Protein AF-A0A9P6V2A7-F1 (afdb_monomer)

Mean predicted aligned error: 20.64 Å

Radius of gyration: 35.62 Å; Cα contacts (8 Å, |Δi|>4): 191; chains: 1; bounding box: 105×93×79 Å

pLDDT: mean 71.66, std 21.73, range [35.75, 98.38]

Foldseek 3Di:
DPPPPCDFDKFWEFEDEPVRDGPPDDPVRIDIDTWDQDPQVRATKDFPVSVCVVPPDFFDFKAQVPGTFDWDADPVRDHDPRTITGGDPPGYIYGYGYDCVVPPPPPCVVVVVPDPDDDDDDDDDDDDDDDDDDDDDDDPDPPDVDDDPPVVVVVVPPPPDDPVDDDDPDDDDDDDDDDDDDDDDDDDDDDDDDDDDDDDDDDPPPPDPDDPDDPPVVVVVLVVLVVCVVVVNPVSVVVVVVVVVVD

Sequence (247 aa):
MTIHDTTPSVQAVRRVYENGQPVTGSPSDIVHLTCHPDDSIGRDILLWDDILAAFKDDVIHVRSGIRVLPFVKGANFKNLDPLRIVAVPGLTLDVVVTDQLKGKDLSVETLQNALPITLHEGNSVANPNIPTSNITTANTVRRNPAGGLVEAATENYMHMEIPATAPKLRGPQSVPSQETLAAVERTEPQPVSSLAQTGAPQEYTATMVVSNNSTNKSSYLFNQMIVKARSGDKYAQASIAQMYNKG

Secondary structure (DSSP, 8-state):
------PPPEEEEEEEETT--B--S-GGGEEEEEPEEETTTTEEEEEHHHHHHHH-TTEEEEEETTEEPPBPB-TTSPBPSS-EEE--TTSEEEEEE--GGGGTTT-HHHHHTTSPPP-------------------------------THHHHGGGTT---------------------------------------PPP-------------HHHHHHHHHHHHHHHHTT-HHHHHHHHHHHHT-

Structure (mmCIF, N/CA/C/O backbone):
data_AF-A0A9P6V2A7-F1
#
_entry.id   AF-A0A9P6V2A7-F1
#
loop_
_atom_site.group_PDB
_atom_site.id
_atom_site.type_symbol
_atom_site.label_atom_id
_atom_site.label_alt_id
_atom_site.label_comp_id
_atom_site.label_asym_id
_atom_site.label_entity_id
_atom_site.label_seq_id
_atom_site.pdbx_PDB_ins_code
_atom_site.Cartn_x
_atom_site.Cartn_y
_atom_site.Cartn_z
_atom_site.occupancy
_atom_site.B_iso_or_equiv
_atom_site.auth_seq_id
_atom_site.auth_comp_id
_atom_site.auth_asym_id
_atom_site.auth_atom_id
_atom_site.pdbx_PDB_model_num
ATOM 1 N N . MET A 1 1 ? -1.823 -21.392 -33.066 1.00 42.25 1 MET A N 1
ATOM 2 C CA . MET A 1 1 ? -2.142 -20.197 -32.261 1.00 42.25 1 MET A CA 1
ATOM 3 C C . MET A 1 1 ? -2.713 -20.676 -30.943 1.00 42.25 1 MET A C 1
ATOM 5 O O . MET A 1 1 ? -3.858 -21.099 -30.904 1.00 42.25 1 MET A O 1
ATOM 9 N N . THR A 1 2 ? -1.896 -20.721 -29.898 1.00 52.81 2 THR A N 1
ATOM 10 C CA . THR A 1 2 ? -2.369 -20.938 -28.530 1.00 52.81 2 THR A CA 1
ATOM 11 C C . THR A 1 2 ? -2.877 -19.601 -28.015 1.00 52.81 2 THR A C 1
ATOM 13 O O . THR A 1 2 ? -2.107 -18.656 -27.864 1.00 52.81 2 THR A O 1
ATOM 16 N N . ILE A 1 3 ? -4.189 -19.497 -27.828 1.00 62.06 3 ILE A N 1
ATOM 17 C CA . ILE A 1 3 ? -4.803 -18.352 -27.161 1.00 62.06 3 ILE A CA 1
ATOM 18 C C . ILE A 1 3 ? -4.443 -18.529 -25.688 1.00 62.06 3 ILE A C 1
ATOM 20 O O . ILE A 1 3 ? -5.018 -19.374 -25.007 1.00 62.06 3 ILE A O 1
ATOM 24 N N . HIS A 1 4 ? -3.405 -17.832 -25.231 1.00 59.50 4 HIS A N 1
ATOM 25 C CA . HIS A 1 4 ? -3.130 -17.752 -23.807 1.00 59.50 4 HIS A CA 1
ATOM 26 C C . HIS A 1 4 ? -4.237 -16.900 -23.201 1.00 59.50 4 HIS A C 1
ATOM 28 O O . HIS A 1 4 ? -4.362 -15.718 -23.515 1.00 59.50 4 HIS A O 1
ATOM 34 N N . ASP A 1 5 ? -5.081 -17.548 -22.407 1.00 55.25 5 ASP A N 1
ATOM 35 C CA . ASP A 1 5 ? -6.091 -16.890 -21.597 1.00 55.25 5 ASP A CA 1
ATOM 36 C C . ASP A 1 5 ? -5.353 -16.129 -20.489 1.00 55.25 5 ASP A C 1
ATOM 38 O O . ASP A 1 5 ? -5.030 -16.662 -19.425 1.00 55.25 5 ASP A O 1
ATOM 42 N N . THR A 1 6 ? -4.916 -14.916 -20.822 1.00 75.38 6 THR A N 1
ATOM 43 C CA . THR A 1 6 ? -4.136 -14.062 -19.931 1.00 75.38 6 THR A CA 1
ATOM 44 C C . THR A 1 6 ? -5.106 -13.417 -18.959 1.00 75.38 6 THR A C 1
ATOM 46 O O . THR A 1 6 ? -5.567 -12.293 -19.162 1.00 75.38 6 THR A O 1
ATOM 49 N N . THR A 1 7 ? -5.452 -14.146 -17.900 1.00 79.00 7 THR A N 1
ATOM 50 C CA . THR A 1 7 ? -6.176 -13.562 -16.772 1.00 79.00 7 THR A CA 1
ATOM 51 C C . THR A 1 7 ? -5.380 -12.355 -16.274 1.00 79.00 7 THR A C 1
ATOM 53 O O . THR A 1 7 ? -4.178 -12.509 -16.024 1.00 79.00 7 THR A O 1
ATOM 56 N N . PRO A 1 8 ? -5.994 -11.166 -16.146 1.00 85.00 8 PRO A N 1
ATOM 57 C CA . PRO A 1 8 ? -5.279 -9.988 -15.682 1.00 85.00 8 PRO A CA 1
ATOM 58 C C . PRO A 1 8 ? -4.694 -10.265 -14.295 1.00 85.00 8 PRO A C 1
ATOM 60 O O . PRO A 1 8 ? -5.396 -10.744 -13.402 1.00 85.00 8 PRO A O 1
ATOM 63 N N . SER A 1 9 ? -3.398 -9.994 -14.128 1.00 94.00 9 SER A N 1
ATOM 64 C CA . SER A 1 9 ? -2.753 -10.056 -12.818 1.00 94.00 9 SER A CA 1
ATOM 65 C C . SER A 1 9 ? -3.369 -8.964 -11.947 1.00 94.00 9 SER A C 1
ATOM 67 O O . SER A 1 9 ? -3.414 -7.804 -12.355 1.00 94.00 9 SER A O 1
ATOM 69 N N . VAL A 1 10 ? -3.911 -9.335 -10.787 1.00 96.69 10 VAL A N 1
ATOM 70 C CA . VAL A 1 10 ? -4.596 -8.408 -9.877 1.00 96.69 10 VAL A CA 1
ATOM 71 C C . VAL A 1 10 ? -4.024 -8.494 -8.468 1.00 96.69 10 VAL A C 1
ATOM 73 O O . VAL A 1 10 ? -3.670 -9.569 -7.980 1.00 96.69 10 VAL A O 1
ATOM 76 N N . GLN A 1 11 ? -3.980 -7.351 -7.790 1.00 97.56 11 GLN A N 1
ATOM 77 C CA . GLN A 1 11 ? -3.513 -7.196 -6.420 1.00 97.56 11 GLN A CA 1
ATOM 78 C C . GLN A 1 11 ? -4.666 -6.746 -5.528 1.00 97.56 11 GLN A C 1
ATOM 80 O O . GLN A 1 11 ? -5.247 -5.679 -5.726 1.00 97.56 11 GLN A O 1
ATOM 85 N N . ALA A 1 12 ? -4.968 -7.538 -4.500 1.00 96.81 12 ALA A N 1
ATOM 86 C CA . ALA A 1 12 ? -5.913 -7.137 -3.469 1.00 96.81 12 ALA A CA 1
ATOM 87 C C . ALA A 1 12 ? -5.293 -6.050 -2.579 1.00 96.81 12 ALA A C 1
ATOM 89 O O . ALA A 1 12 ? -4.162 -6.193 -2.095 1.00 96.81 12 ALA A O 1
ATOM 90 N N . VAL A 1 13 ? -6.046 -4.988 -2.326 1.00 96.38 13 VAL A N 1
ATOM 91 C CA . VAL A 1 13 ? -5.663 -3.856 -1.480 1.00 96.38 13 VAL A CA 1
ATOM 92 C C . VAL A 1 13 ? -6.842 -3.456 -0.597 1.00 96.38 13 VAL A C 1
ATOM 94 O O . VAL A 1 13 ? -7.994 -3.581 -1.002 1.00 96.38 13 VAL A O 1
ATOM 97 N N . ARG A 1 14 ? -6.582 -2.985 0.620 1.00 94.88 14 ARG A N 1
ATOM 98 C CA . ARG A 1 14 ? -7.625 -2.509 1.540 1.00 94.88 14 ARG A CA 1
ATOM 99 C C . ARG A 1 14 ? -7.212 -1.221 2.222 1.00 94.88 14 ARG A C 1
ATOM 101 O O . ARG A 1 14 ? -6.028 -0.995 2.464 1.00 94.88 14 ARG A O 1
ATOM 108 N N . ARG A 1 15 ? -8.195 -0.413 2.600 1.00 93.25 15 ARG A N 1
ATOM 109 C CA . ARG A 1 15 ? -7.961 0.816 3.361 1.00 93.25 15 ARG A CA 1
ATOM 110 C C . ARG A 1 15 ? -7.628 0.507 4.820 1.00 93.25 15 ARG A C 1
ATOM 112 O O . ARG A 1 15 ? -8.286 -0.320 5.450 1.00 93.25 15 ARG A O 1
ATOM 119 N N . VAL A 1 16 ? -6.658 1.223 5.380 1.00 92.94 16 VAL A N 1
ATOM 120 C CA . VAL A 1 16 ? -6.356 1.237 6.818 1.00 92.94 16 VAL A CA 1
ATOM 121 C C . VAL A 1 16 ? -6.120 2.676 7.265 1.00 92.94 16 VAL A C 1
ATOM 123 O O . VAL A 1 16 ? -5.532 3.462 6.531 1.00 92.94 16 VAL A O 1
ATOM 126 N N . TYR A 1 17 ? -6.574 3.043 8.459 1.00 92.25 17 TYR A N 1
ATOM 127 C CA . TYR A 1 17 ? -6.310 4.372 9.009 1.00 92.25 17 TYR A CA 1
ATOM 128 C C . TYR A 1 17 ? -4.961 4.418 9.733 1.00 92.25 17 TYR A C 1
ATOM 130 O O . TYR A 1 17 ? -4.451 3.403 10.214 1.00 92.25 17 TYR A O 1
ATOM 138 N N . GLU A 1 18 ? -4.378 5.612 9.838 1.00 91.00 18 GLU A N 1
ATOM 139 C CA . GLU A 1 18 ? -3.088 5.839 10.510 1.00 91.00 18 GLU A CA 1
ATOM 140 C C . GLU A 1 18 ? -3.052 5.302 11.955 1.00 91.00 18 GLU A C 1
ATOM 142 O O . GLU A 1 18 ? -2.033 4.779 12.403 1.00 91.00 18 GLU A O 1
ATOM 147 N N . ASN A 1 19 ? -4.188 5.333 12.660 1.00 86.94 19 ASN A N 1
ATOM 148 C CA . ASN A 1 19 ? -4.344 4.786 14.014 1.00 86.94 19 ASN A CA 1
ATOM 149 C C . ASN A 1 19 ? -4.183 3.250 14.097 1.00 86.94 19 ASN A C 1
ATOM 151 O O . ASN A 1 19 ? -4.278 2.675 15.181 1.00 86.94 19 ASN A O 1
ATOM 155 N N . GLY A 1 20 ? -3.963 2.575 12.965 1.00 78.25 20 GLY A N 1
ATOM 156 C CA . GLY A 1 20 ? -3.781 1.131 12.879 1.00 78.25 20 GLY A CA 1
ATOM 157 C C . GLY A 1 20 ? -5.065 0.333 13.090 1.00 78.25 20 GLY A C 1
ATOM 158 O O . GLY A 1 20 ? -5.005 -0.896 13.068 1.00 78.25 20 GLY A O 1
ATOM 159 N N . GLN A 1 21 ? -6.211 0.996 13.270 1.00 76.69 21 GLN A N 1
ATOM 160 C CA . GLN A 1 21 ? -7.499 0.326 13.329 1.00 76.69 21 GLN A CA 1
ATOM 161 C C . GLN A 1 21 ? -7.867 -0.125 11.910 1.00 76.69 21 GLN A C 1
ATOM 163 O O . GLN A 1 21 ? -7.969 0.713 11.004 1.00 76.69 21 GLN A O 1
ATOM 168 N N . PRO A 1 22 ? -8.058 -1.436 11.679 1.00 70.88 22 PRO A N 1
ATOM 169 C CA . PRO A 1 22 ? -8.701 -1.874 10.455 1.00 70.88 22 PRO A CA 1
ATOM 170 C C . PRO A 1 22 ? -10.109 -1.277 10.421 1.00 70.88 22 PRO A C 1
ATOM 172 O O . PRO A 1 22 ? -10.786 -1.211 11.453 1.00 70.88 22 PRO A O 1
ATOM 175 N N . VAL A 1 23 ? -10.548 -0.846 9.238 1.00 75.38 23 VAL A N 1
ATOM 176 C CA . VAL A 1 23 ? -11.941 -0.441 9.032 1.00 75.38 23 VAL A CA 1
ATOM 177 C C . VAL A 1 23 ? -12.791 -1.658 9.382 1.00 75.38 23 VAL A C 1
ATOM 179 O O . VAL A 1 23 ? -12.731 -2.686 8.716 1.00 75.38 23 VAL A O 1
ATOM 182 N N . THR A 1 24 ? -13.506 -1.604 10.502 1.00 62.56 24 THR A N 1
ATOM 183 C CA . THR A 1 24 ? -14.167 -2.772 11.109 1.00 62.56 24 THR A CA 1
ATOM 184 C C . THR A 1 24 ? -15.470 -3.143 10.384 1.00 62.56 24 THR A C 1
ATOM 186 O O . THR A 1 24 ? -16.339 -3.794 10.953 1.00 62.56 24 THR A O 1
ATOM 189 N N . GLY A 1 25 ? -15.631 -2.699 9.135 1.00 55.41 25 GLY A N 1
ATOM 190 C CA . GLY A 1 25 ? -16.935 -2.502 8.514 1.00 55.41 25 GLY A CA 1
ATOM 191 C C . GLY A 1 25 ? -17.378 -3.597 7.558 1.00 55.41 25 GLY A C 1
ATOM 192 O O . GLY A 1 25 ? -18.499 -4.080 7.694 1.00 55.41 25 GLY A O 1
ATOM 193 N N . SER A 1 26 ? -16.566 -3.996 6.575 1.00 61.41 26 SER A N 1
ATOM 194 C CA . SER A 1 26 ? -17.063 -4.947 5.575 1.00 61.41 26 SER A CA 1
ATOM 195 C C . SER A 1 26 ? -15.964 -5.618 4.743 1.00 61.41 26 SER A C 1
ATOM 197 O O . SER A 1 26 ? -14.965 -4.987 4.412 1.00 61.41 26 SER A O 1
ATOM 199 N N . PRO A 1 27 ? -16.151 -6.880 4.309 1.00 66.69 27 PRO A N 1
ATOM 200 C CA . PRO A 1 27 ? -15.302 -7.489 3.278 1.00 66.69 27 PRO A CA 1
ATOM 201 C C . PRO A 1 27 ? -15.328 -6.716 1.944 1.00 66.69 27 PRO A C 1
ATOM 203 O O . PRO A 1 27 ? -14.461 -6.933 1.102 1.00 66.69 27 PRO A O 1
ATOM 206 N N . SER A 1 28 ? -16.277 -5.789 1.770 1.00 67.69 28 SER A N 1
ATOM 207 C CA . SER A 1 28 ? -16.359 -4.861 0.639 1.00 67.69 28 SER A CA 1
ATOM 208 C C . SER A 1 28 ? -15.255 -3.793 0.627 1.00 67.69 28 SER A C 1
ATOM 210 O O . SER A 1 28 ? -15.130 -3.077 -0.361 1.00 67.69 28 SER A O 1
ATOM 212 N N . ASP A 1 29 ? -14.436 -3.698 1.680 1.00 86.56 29 ASP A N 1
ATOM 213 C CA . ASP A 1 29 ? -13.325 -2.738 1.766 1.00 86.56 29 ASP A CA 1
ATOM 214 C C . ASP A 1 29 ? -12.060 -3.204 1.011 1.00 86.56 29 ASP A C 1
ATOM 216 O O . ASP A 1 29 ? -11.053 -2.487 0.980 1.00 86.56 29 ASP A O 1
ATOM 220 N N . ILE A 1 30 ? -12.090 -4.406 0.416 1.00 93.44 30 ILE A N 1
ATOM 221 C CA . ILE A 1 30 ? -11.010 -4.935 -0.424 1.00 93.44 30 ILE A CA 1
ATOM 222 C C . ILE A 1 30 ? -11.279 -4.578 -1.889 1.00 93.44 30 ILE A C 1
ATOM 224 O O . ILE A 1 30 ? -12.216 -5.078 -2.510 1.00 93.44 30 ILE A O 1
ATOM 228 N N . VAL A 1 31 ? -10.397 -3.765 -2.458 1.00 95.06 31 VAL A N 1
ATOM 229 C CA . VAL A 1 31 ? -10.371 -3.411 -3.879 1.00 95.06 31 VAL A CA 1
ATOM 230 C C . VAL A 1 31 ? -9.317 -4.272 -4.577 1.00 95.06 31 VAL A C 1
ATOM 232 O O . VAL A 1 31 ? -8.283 -4.591 -3.994 1.00 95.06 31 VAL A O 1
ATOM 235 N N . HIS A 1 32 ? -9.570 -4.673 -5.821 1.00 96.50 32 HIS A N 1
ATOM 236 C CA . HIS A 1 32 ? -8.587 -5.373 -6.650 1.00 96.50 32 HIS A CA 1
ATOM 237 C C . HIS A 1 32 ? -8.056 -4.400 -7.697 1.00 96.50 32 HIS A C 1
ATOM 239 O O . HIS A 1 32 ? -8.821 -3.924 -8.533 1.00 96.50 32 HIS A O 1
ATOM 245 N N . LEU A 1 33 ? -6.764 -4.088 -7.626 1.00 97.19 33 LEU A N 1
ATOM 246 C CA . LEU A 1 33 ? -6.086 -3.240 -8.603 1.00 97.19 33 LEU A CA 1
ATOM 247 C C . LEU A 1 33 ? -5.395 -4.105 -9.652 1.00 97.19 33 LEU A C 1
ATOM 249 O O . LEU A 1 33 ? -4.854 -5.162 -9.325 1.00 97.19 33 LEU A O 1
ATOM 253 N N . THR A 1 34 ? -5.406 -3.653 -10.901 1.00 97.19 34 THR A N 1
ATOM 254 C CA . THR A 1 34 ? -4.678 -4.307 -11.990 1.00 97.19 34 THR A CA 1
ATOM 255 C C . THR A 1 34 ? -3.178 -4.129 -11.786 1.00 97.19 34 THR A C 1
ATOM 257 O O . THR A 1 34 ? -2.702 -3.031 -11.509 1.00 97.19 34 THR A O 1
ATOM 260 N N . CYS A 1 35 ? -2.429 -5.216 -11.922 1.00 97.25 35 CYS A N 1
ATOM 261 C CA . CYS A 1 35 ? -0.977 -5.193 -11.939 1.00 97.25 35 CYS A CA 1
ATOM 262 C C . CYS A 1 35 ? -0.465 -5.018 -13.367 1.00 97.25 35 CYS A C 1
ATOM 264 O O . CYS A 1 35 ? -1.010 -5.589 -14.315 1.00 97.25 35 CYS A O 1
ATOM 266 N N . HIS A 1 36 ? 0.642 -4.297 -13.501 1.00 96.25 36 HIS A N 1
ATOM 267 C CA . HIS A 1 36 ? 1.335 -4.114 -14.769 1.00 96.25 36 HIS A CA 1
ATOM 268 C C . HIS A 1 36 ? 2.686 -4.831 -14.728 1.00 96.25 36 HIS A C 1
ATOM 270 O O . HIS A 1 36 ? 3.403 -4.682 -13.737 1.00 96.25 36 HIS A O 1
ATOM 276 N N . PRO A 1 37 ? 3.068 -5.593 -15.764 1.00 96.38 37 PRO A N 1
ATOM 277 C CA . PRO A 1 37 ? 4.417 -6.132 -15.848 1.00 96.38 37 PRO A CA 1
ATOM 278 C C . PRO A 1 37 ? 5.416 -4.984 -16.060 1.00 96.38 37 PRO A C 1
ATOM 280 O O . PRO A 1 37 ? 5.235 -4.157 -16.953 1.00 96.38 37 PRO A O 1
ATOM 283 N N . ASP A 1 38 ? 6.466 -4.916 -15.238 1.00 95.62 38 ASP A N 1
ATOM 284 C CA . ASP A 1 38 ? 7.567 -3.961 -15.402 1.00 95.62 38 ASP A CA 1
ATOM 285 C C . ASP A 1 38 ? 8.826 -4.680 -15.897 1.00 95.62 38 ASP A C 1
ATOM 287 O O . ASP A 1 38 ? 9.491 -5.396 -15.138 1.00 95.62 38 ASP A O 1
ATOM 291 N N . ASP A 1 39 ? 9.180 -4.450 -17.163 1.00 93.62 39 ASP A N 1
ATOM 292 C CA . ASP A 1 39 ? 10.345 -5.060 -17.817 1.00 93.62 39 ASP A CA 1
ATOM 293 C C . ASP A 1 39 ? 11.675 -4.703 -17.136 1.00 93.62 39 ASP A C 1
ATOM 295 O O . ASP A 1 39 ? 12.630 -5.479 -17.186 1.00 93.62 39 ASP A O 1
ATOM 299 N N . SER A 1 40 ? 11.758 -3.546 -16.470 1.00 92.00 40 SER A N 1
ATOM 300 C CA . SER A 1 40 ? 12.996 -3.102 -15.819 1.00 92.00 40 SER A CA 1
ATOM 301 C C . SER A 1 40 ? 13.300 -3.865 -14.528 1.00 92.00 40 SER A C 1
ATOM 303 O O . SER A 1 40 ? 14.462 -4.000 -14.145 1.00 92.00 40 SER A O 1
ATOM 305 N N . ILE A 1 41 ? 12.263 -4.386 -13.867 1.00 92.00 41 ILE A N 1
ATOM 306 C CA . ILE A 1 41 ? 12.356 -5.113 -12.591 1.00 92.00 41 ILE A CA 1
ATOM 307 C C . ILE A 1 41 ? 12.112 -6.615 -12.799 1.00 92.00 41 ILE A C 1
ATOM 309 O O . ILE A 1 41 ? 12.497 -7.429 -11.956 1.00 92.00 41 ILE A O 1
ATOM 313 N N . GLY A 1 42 ? 11.446 -6.989 -13.895 1.00 94.81 42 GLY A N 1
ATOM 314 C CA . GLY A 1 42 ? 10.964 -8.346 -14.142 1.00 94.81 42 GLY A CA 1
ATOM 315 C C . GLY A 1 42 ? 9.885 -8.772 -13.144 1.00 94.81 42 GLY A C 1
ATOM 316 O O . GLY A 1 42 ? 9.837 -9.936 -12.747 1.00 94.81 42 GLY A O 1
ATOM 317 N N . ARG A 1 43 ? 9.078 -7.823 -12.655 1.00 96.56 43 ARG A N 1
ATOM 318 C CA . ARG A 1 43 ? 8.022 -8.063 -11.662 1.00 96.56 43 ARG A CA 1
ATOM 319 C C . ARG A 1 43 ? 6.775 -7.268 -11.999 1.00 96.56 43 ARG A C 1
ATOM 321 O O . ARG A 1 43 ? 6.855 -6.208 -12.611 1.00 96.56 43 ARG A O 1
ATOM 328 N N . ASP A 1 44 ? 5.654 -7.765 -11.502 1.00 97.50 44 ASP A N 1
ATOM 329 C CA . ASP A 1 44 ? 4.396 -7.038 -11.505 1.00 97.50 44 ASP A CA 1
ATOM 330 C C . ASP A 1 44 ? 4.453 -5.859 -10.525 1.00 97.50 44 ASP A C 1
ATOM 332 O O . ASP A 1 44 ? 4.959 -5.969 -9.399 1.00 97.50 44 ASP A O 1
ATOM 336 N N . ILE A 1 45 ? 3.921 -4.724 -10.959 1.00 97.94 45 ILE A N 1
ATOM 337 C CA . ILE A 1 45 ? 3.860 -3.479 -10.201 1.00 97.94 45 ILE A CA 1
ATOM 338 C C . ILE A 1 45 ? 2.432 -2.943 -10.129 1.00 97.94 45 ILE A C 1
ATOM 340 O O . ILE A 1 45 ? 1.589 -3.224 -10.979 1.00 97.94 45 ILE A O 1
ATOM 344 N N . LEU A 1 46 ? 2.203 -2.111 -9.124 1.00 98.06 46 LEU A N 1
ATOM 345 C CA . LEU A 1 46 ? 1.089 -1.185 -9.031 1.00 98.06 46 LEU A CA 1
ATOM 346 C C . LEU A 1 46 ? 1.583 0.229 -9.315 1.00 98.06 46 LEU A C 1
ATOM 348 O O . LEU A 1 46 ? 2.622 0.645 -8.787 1.00 98.06 46 LEU A O 1
ATOM 352 N N . LEU A 1 47 ? 0.819 0.973 -10.108 1.00 97.81 47 LEU A N 1
ATOM 353 C CA . LEU A 1 47 ? 1.043 2.400 -10.288 1.00 97.81 47 LEU A CA 1
ATOM 354 C C . LEU A 1 47 ? 0.462 3.155 -9.094 1.00 97.81 47 LEU A C 1
ATOM 356 O O . LEU A 1 47 ? -0.624 2.846 -8.603 1.00 97.81 47 LEU A O 1
ATOM 360 N N . TRP A 1 48 ? 1.206 4.144 -8.608 1.00 97.75 48 TRP A N 1
ATOM 361 C CA . TRP A 1 48 ? 0.752 4.974 -7.496 1.00 97.75 48 TRP A CA 1
ATOM 362 C C . TRP A 1 48 ? -0.526 5.743 -7.833 1.00 97.75 48 TRP A C 1
ATOM 364 O O . TRP A 1 48 ? -1.421 5.825 -6.999 1.00 97.75 48 TRP A O 1
ATOM 374 N N . ASP A 1 49 ? -0.643 6.233 -9.065 1.00 97.31 49 ASP A N 1
ATOM 375 C CA . ASP A 1 49 ? -1.815 6.987 -9.512 1.00 97.31 49 ASP A CA 1
ATOM 376 C C . ASP A 1 49 ? -3.093 6.135 -9.494 1.00 97.31 49 ASP A C 1
ATOM 378 O O . ASP A 1 49 ? -4.147 6.630 -9.105 1.00 97.31 49 ASP A O 1
ATOM 382 N N . ASP A 1 50 ? -3.003 4.835 -9.801 1.00 97.38 50 ASP A N 1
ATOM 383 C CA . ASP A 1 50 ? -4.144 3.914 -9.699 1.00 97.38 50 ASP A CA 1
ATOM 384 C C . ASP A 1 50 ? -4.575 3.707 -8.239 1.00 97.38 50 ASP A C 1
ATOM 386 O O . ASP A 1 50 ? -5.766 3.598 -7.932 1.00 97.38 50 ASP A O 1
ATOM 390 N N . ILE A 1 51 ? -3.610 3.691 -7.312 1.00 97.06 51 ILE A N 1
ATOM 391 C CA . ILE A 1 51 ? -3.884 3.628 -5.872 1.00 97.06 51 ILE A CA 1
ATOM 392 C C . ILE A 1 51 ? -4.575 4.919 -5.416 1.00 97.06 51 ILE A C 1
ATOM 394 O O . ILE A 1 51 ? -5.577 4.852 -4.701 1.00 97.06 51 ILE A O 1
ATOM 398 N N . LEU A 1 52 ? -4.085 6.086 -5.842 1.00 96.12 52 LEU A N 1
ATOM 399 C CA . LEU A 1 52 ? -4.716 7.373 -5.536 1.00 96.12 52 LEU A CA 1
ATOM 400 C C . LEU A 1 52 ? -6.132 7.460 -6.116 1.00 96.12 52 LEU A C 1
ATOM 402 O O . LEU A 1 52 ? -7.058 7.859 -5.412 1.00 96.12 52 LEU A O 1
ATOM 406 N N . ALA A 1 53 ? -6.340 7.007 -7.352 1.00 95.75 53 ALA A N 1
ATOM 407 C CA . ALA A 1 53 ? -7.658 6.976 -7.978 1.00 95.75 53 ALA A CA 1
ATOM 408 C C . ALA A 1 53 ? -8.650 6.087 -7.204 1.00 95.75 53 ALA A C 1
ATOM 410 O O . ALA A 1 53 ? -9.823 6.440 -7.065 1.00 95.75 53 ALA A O 1
ATOM 411 N N . ALA A 1 54 ? -8.185 4.959 -6.657 1.00 95.12 54 ALA A N 1
ATOM 412 C CA . ALA A 1 54 ? -9.022 4.036 -5.893 1.00 95.12 54 ALA A CA 1
ATOM 413 C C . ALA A 1 54 ? -9.346 4.524 -4.467 1.00 95.12 54 ALA A C 1
ATOM 415 O O . ALA A 1 54 ? -10.451 4.284 -3.975 1.00 95.12 54 ALA A O 1
ATOM 416 N N . PHE A 1 55 ? -8.408 5.201 -3.793 1.00 92.06 55 PHE A N 1
ATOM 417 C CA . PHE A 1 55 ? -8.526 5.561 -2.369 1.00 92.06 55 PHE A CA 1
ATOM 418 C C . PHE A 1 55 ? -8.667 7.067 -2.090 1.00 92.06 55 PHE A C 1
ATOM 420 O O . PHE A 1 55 ? -8.850 7.436 -0.927 1.00 92.06 55 PHE A O 1
ATOM 427 N N . LYS A 1 56 ? -8.694 7.905 -3.138 1.00 88.06 56 LYS A N 1
ATOM 428 C CA . LYS A 1 56 ? -8.679 9.382 -3.102 1.00 88.06 56 LYS A CA 1
ATOM 429 C C . LYS A 1 56 ? -7.363 9.950 -2.545 1.00 88.06 56 LYS A C 1
ATOM 431 O O . LYS A 1 56 ? -6.512 9.210 -2.065 1.00 88.06 56 LYS A O 1
ATOM 436 N N . ASP A 1 57 ? -7.205 11.272 -2.586 1.00 76.94 57 ASP A N 1
ATOM 437 C CA . ASP A 1 57 ? -5.931 11.989 -2.369 1.00 76.94 57 ASP A CA 1
ATOM 438 C C . ASP A 1 57 ? -5.369 11.982 -0.926 1.00 76.94 57 ASP A C 1
ATOM 440 O O . ASP A 1 57 ? -4.443 12.727 -0.615 1.00 76.94 57 ASP A O 1
ATOM 444 N N . ASP A 1 58 ? -5.874 11.128 -0.033 1.00 90.69 58 ASP A N 1
ATOM 445 C CA . ASP A 1 58 ? -5.460 11.074 1.379 1.00 90.69 58 ASP A CA 1
ATOM 446 C C . ASP A 1 58 ? -4.522 9.896 1.702 1.00 90.69 58 ASP A C 1
ATOM 448 O O . ASP A 1 58 ? -4.307 9.568 2.878 1.00 90.69 58 ASP A O 1
ATOM 452 N N . VAL A 1 59 ? -4.000 9.208 0.681 1.00 95.31 59 VAL A N 1
ATOM 453 C CA . VAL A 1 59 ? -3.103 8.058 0.858 1.00 95.31 59 VAL A CA 1
ATOM 454 C C . VAL A 1 59 ? -1.723 8.527 1.316 1.00 95.31 59 VAL A C 1
ATOM 456 O O . VAL A 1 59 ? -1.038 9.282 0.633 1.00 95.31 59 VAL A O 1
ATOM 459 N N . ILE A 1 60 ? -1.281 8.012 2.461 1.00 95.62 60 ILE A N 1
ATOM 460 C CA . ILE A 1 60 ? 0.032 8.311 3.04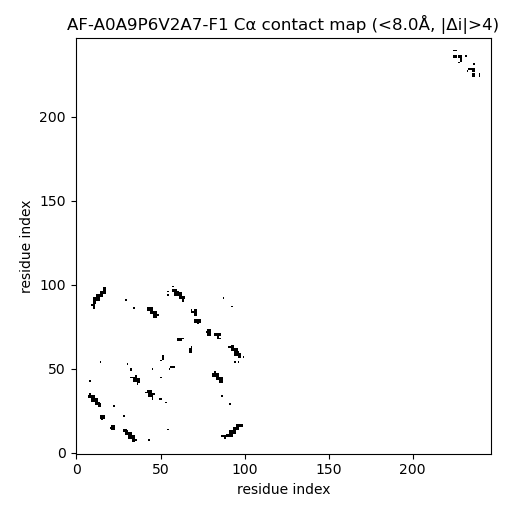0 1.00 95.62 60 ILE A CA 1
ATOM 461 C C . ILE A 1 60 ? 1.087 7.351 2.482 1.00 95.62 60 ILE A C 1
ATOM 463 O O . ILE A 1 60 ? 2.152 7.768 2.036 1.00 95.62 60 ILE A O 1
ATOM 467 N N . HIS A 1 61 ? 0.824 6.045 2.567 1.00 97.12 61 HIS A N 1
ATOM 468 C CA . HIS A 1 61 ? 1.742 4.994 2.124 1.00 97.12 61 HIS A CA 1
ATOM 469 C C . HIS A 1 61 ? 1.026 3.647 1.983 1.00 97.12 61 HIS A C 1
ATOM 471 O O . HIS A 1 61 ? -0.083 3.455 2.482 1.00 97.12 61 HIS A O 1
ATOM 477 N N . VAL A 1 62 ? 1.698 2.681 1.357 1.00 97.69 62 VAL A N 1
ATOM 478 C CA . VAL A 1 62 ? 1.245 1.286 1.281 1.00 97.69 62 VAL A CA 1
ATOM 479 C C . VAL A 1 62 ? 2.149 0.411 2.135 1.00 97.69 62 VAL A C 1
ATOM 481 O O . VAL A 1 62 ? 3.368 0.595 2.167 1.00 97.69 62 VAL A O 1
ATOM 484 N N . ARG A 1 63 ? 1.570 -0.560 2.839 1.00 97.12 63 ARG A N 1
ATOM 485 C CA . ARG A 1 63 ? 2.312 -1.516 3.665 1.00 97.12 63 ARG A CA 1
ATOM 486 C C . ARG A 1 63 ? 1.793 -2.942 3.502 1.00 97.12 63 ARG A C 1
ATOM 488 O O . ARG A 1 63 ? 0.644 -3.180 3.146 1.00 97.12 63 ARG A O 1
ATOM 495 N N . SER A 1 64 ? 2.653 -3.900 3.816 1.00 96.31 64 SER A N 1
ATOM 496 C CA . SER A 1 64 ? 2.324 -5.319 3.936 1.00 96.31 64 SER A CA 1
ATOM 497 C C . SER A 1 64 ? 2.538 -5.743 5.388 1.00 96.31 64 SER A C 1
ATOM 499 O O . SER A 1 64 ? 3.672 -5.968 5.828 1.00 96.31 64 SER A O 1
ATOM 501 N N . GLY A 1 65 ? 1.449 -5.820 6.155 1.00 92.81 65 GLY A N 1
ATOM 502 C CA . GLY A 1 65 ? 1.501 -6.054 7.597 1.00 92.81 65 GLY A CA 1
ATOM 503 C C . GLY A 1 65 ? 2.246 -4.925 8.313 1.00 92.81 65 GLY A C 1
ATOM 504 O O . GLY A 1 65 ? 1.793 -3.786 8.324 1.00 92.81 65 GLY A O 1
ATOM 505 N N . ILE A 1 66 ? 3.409 -5.234 8.893 1.00 92.62 66 ILE A N 1
ATOM 506 C CA . ILE A 1 66 ? 4.231 -4.262 9.637 1.00 92.62 66 ILE A CA 1
ATOM 507 C C . ILE A 1 66 ? 5.255 -3.509 8.771 1.00 92.62 66 ILE A C 1
ATOM 509 O O . ILE A 1 66 ? 5.982 -2.666 9.290 1.00 92.62 66 ILE A O 1
ATOM 513 N N . ARG A 1 67 ? 5.386 -3.839 7.478 1.00 96.69 67 ARG A N 1
ATOM 514 C CA . ARG A 1 67 ? 6.436 -3.286 6.603 1.00 96.69 67 ARG A CA 1
ATOM 515 C C . ARG A 1 67 ? 5.854 -2.327 5.577 1.00 96.69 67 ARG A C 1
ATOM 517 O O . ARG A 1 67 ? 5.046 -2.750 4.755 1.00 96.69 67 ARG A O 1
ATOM 524 N N . VAL A 1 68 ? 6.312 -1.078 5.581 1.00 97.69 68 VAL A N 1
ATOM 525 C CA . VAL A 1 68 ? 6.019 -0.111 4.512 1.00 97.69 68 VAL A CA 1
ATOM 526 C C . VAL A 1 68 ? 6.703 -0.567 3.225 1.00 97.69 68 VAL A C 1
ATOM 528 O O . VAL A 1 68 ? 7.883 -0.928 3.246 1.00 97.69 68 VAL A O 1
ATOM 531 N N . LEU A 1 69 ? 5.963 -0.582 2.118 1.00 97.88 69 LEU A N 1
ATOM 532 C CA . LEU A 1 69 ? 6.509 -0.911 0.809 1.00 97.88 69 LEU A CA 1
ATOM 533 C C . LEU A 1 69 ? 7.142 0.346 0.201 1.00 97.88 69 LEU A C 1
ATOM 535 O O . LEU A 1 69 ? 6.449 1.350 0.033 1.00 97.88 69 LEU A O 1
ATOM 539 N N . PRO A 1 70 ? 8.448 0.327 -0.112 1.00 97.88 70 PRO A N 1
ATOM 540 C CA . PRO A 1 70 ? 9.093 1.462 -0.749 1.00 97.88 70 PRO A CA 1
ATOM 541 C C . PRO A 1 70 ? 8.678 1.567 -2.218 1.00 97.88 70 PRO A C 1
ATOM 543 O O . PRO A 1 70 ? 8.384 0.562 -2.869 1.00 97.88 70 PRO A O 1
ATOM 546 N N . PHE A 1 71 ? 8.752 2.782 -2.759 1.00 98.38 71 PHE A N 1
ATOM 547 C CA . PHE A 1 71 ? 8.690 2.981 -4.202 1.00 98.38 71 PHE A CA 1
ATOM 548 C C . PHE A 1 71 ? 9.884 2.322 -4.890 1.00 98.38 71 PHE A C 1
ATOM 550 O O . PHE A 1 71 ? 11.004 2.311 -4.363 1.00 98.38 71 PHE A O 1
ATOM 557 N N . VAL A 1 72 ? 9.646 1.793 -6.088 1.00 97.56 72 VAL A N 1
ATOM 558 C CA . VAL A 1 72 ? 10.708 1.262 -6.939 1.00 97.56 72 VAL A CA 1
ATOM 559 C C . VAL A 1 72 ? 11.669 2.390 -7.304 1.00 97.56 72 VAL A C 1
ATOM 561 O O . VAL A 1 72 ? 11.260 3.489 -7.689 1.00 97.56 72 VAL A O 1
ATOM 564 N N . LYS A 1 73 ? 12.964 2.088 -7.212 1.00 97.88 73 LYS A N 1
ATOM 565 C CA . LYS A 1 73 ? 14.045 2.998 -7.578 1.00 97.88 73 LYS A CA 1
ATOM 566 C C . LYS A 1 73 ? 14.775 2.500 -8.817 1.00 97.88 73 LYS A C 1
ATOM 568 O O . LYS A 1 73 ? 14.997 1.301 -8.962 1.00 97.88 73 LYS A O 1
ATOM 573 N N . GLY A 1 74 ? 15.172 3.432 -9.677 1.00 96.38 74 GLY A N 1
ATOM 574 C CA . GLY A 1 74 ? 16.049 3.150 -10.810 1.00 96.38 74 GLY A CA 1
ATOM 575 C C . GLY A 1 74 ? 17.507 2.945 -10.386 1.00 96.38 74 GLY A C 1
ATOM 576 O O . GLY A 1 74 ? 17.862 3.062 -9.212 1.00 96.38 74 GLY A O 1
ATOM 577 N N . ALA A 1 75 ? 18.382 2.713 -11.367 1.00 96.12 75 ALA A N 1
ATOM 5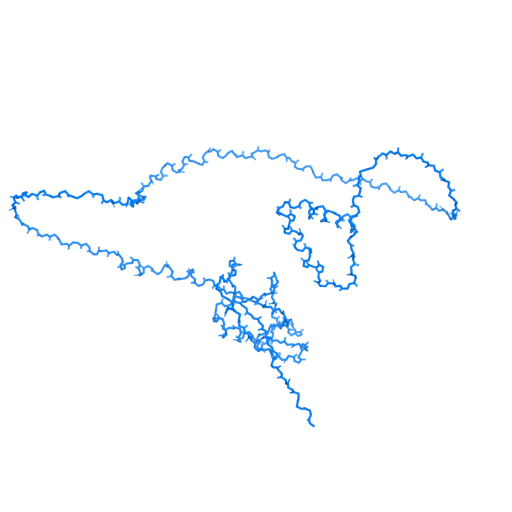78 C CA . ALA A 1 75 ? 19.822 2.511 -11.149 1.00 96.12 75 ALA A CA 1
ATOM 579 C C . ALA A 1 75 ? 20.526 3.698 -10.456 1.00 96.12 75 ALA A C 1
ATOM 581 O O . ALA A 1 75 ? 21.569 3.536 -9.833 1.00 96.12 75 ALA A O 1
ATOM 582 N N . ASN A 1 76 ? 19.943 4.895 -10.536 1.00 96.75 76 ASN A N 1
ATOM 583 C CA . ASN A 1 76 ? 20.423 6.110 -9.879 1.00 96.75 76 ASN A CA 1
ATOM 584 C C . ASN A 1 76 ? 19.861 6.305 -8.455 1.00 96.75 76 ASN A C 1
ATOM 586 O O . ASN A 1 76 ? 19.986 7.398 -7.904 1.00 96.75 76 ASN A O 1
ATOM 590 N N . PHE A 1 77 ? 19.201 5.292 -7.882 1.00 95.31 77 PHE A N 1
ATOM 591 C CA . PHE A 1 77 ? 18.531 5.335 -6.576 1.00 95.31 77 PHE A CA 1
ATOM 592 C C . PHE A 1 77 ? 17.437 6.408 -6.439 1.00 95.31 77 PHE A C 1
ATOM 594 O O . PHE A 1 77 ? 16.981 6.684 -5.324 1.00 95.31 77 PHE A O 1
ATOM 601 N N . LYS A 1 78 ? 16.979 6.993 -7.552 1.00 97.12 78 LYS A N 1
ATOM 602 C CA . LYS A 1 78 ? 15.810 7.876 -7.580 1.00 97.12 78 LYS A CA 1
ATOM 603 C C . LYS A 1 78 ? 14.554 7.047 -7.798 1.00 97.12 78 LYS A C 1
ATOM 605 O O . LYS A 1 78 ? 14.600 6.029 -8.490 1.00 97.12 78 LYS A O 1
ATOM 610 N N . ASN A 1 79 ? 13.450 7.488 -7.203 1.00 97.44 79 ASN A N 1
ATOM 611 C CA . ASN A 1 79 ? 12.149 6.887 -7.473 1.00 97.44 79 ASN A CA 1
ATOM 612 C C . ASN A 1 79 ? 11.854 7.002 -8.971 1.00 97.44 79 ASN A C 1
ATOM 614 O O . ASN A 1 79 ? 12.184 8.017 -9.590 1.00 97.44 79 ASN A O 1
ATOM 618 N N . LEU A 1 80 ? 11.287 5.943 -9.540 1.00 96.12 80 LEU A N 1
ATOM 619 C CA . LEU A 1 80 ? 10.855 5.962 -10.931 1.00 96.12 80 LEU A CA 1
ATOM 620 C C . LEU A 1 80 ? 9.653 6.896 -11.105 1.00 96.12 80 LEU A C 1
ATOM 622 O O . LEU A 1 80 ? 8.883 7.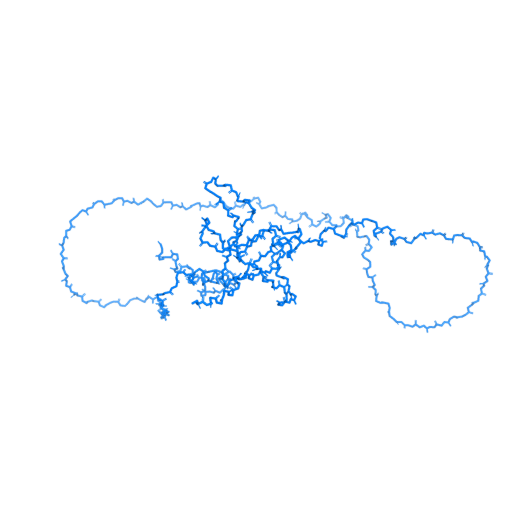096 -10.167 1.00 96.12 80 LEU A O 1
ATOM 626 N N . ASP A 1 81 ? 9.525 7.444 -12.310 1.00 96.12 81 ASP A N 1
ATOM 627 C CA . ASP A 1 81 ? 8.385 8.243 -12.753 1.00 96.12 81 ASP A CA 1
ATOM 628 C C . ASP A 1 81 ? 7.711 7.499 -13.930 1.00 96.12 81 ASP A C 1
ATOM 630 O O . ASP A 1 81 ? 8.414 7.143 -14.887 1.00 96.12 81 ASP A O 1
ATOM 634 N N . PRO A 1 82 ? 6.417 7.128 -13.855 1.00 96.75 82 PRO A N 1
ATOM 635 C CA . PRO A 1 82 ? 5.511 7.304 -12.711 1.00 96.75 82 PRO A CA 1
ATOM 636 C C . PRO A 1 82 ? 5.958 6.493 -11.488 1.00 96.75 82 PRO A C 1
ATOM 638 O O . PRO A 1 82 ? 6.727 5.539 -11.632 1.00 96.75 82 PRO A O 1
ATOM 641 N N . LEU A 1 83 ? 5.466 6.857 -10.296 1.00 97.94 83 LEU A N 1
ATOM 642 C CA . LEU A 1 83 ? 5.743 6.141 -9.045 1.00 97.94 83 LEU A CA 1
ATOM 643 C C . LEU A 1 83 ? 5.152 4.724 -9.083 1.00 97.94 83 LEU A C 1
ATOM 645 O O . LEU A 1 83 ? 3.992 4.521 -9.443 1.00 97.94 83 LEU A O 1
ATOM 649 N N . ARG A 1 84 ? 5.956 3.735 -8.675 1.00 97.75 84 ARG A N 1
ATOM 650 C CA . ARG A 1 84 ? 5.627 2.301 -8.773 1.00 97.75 84 ARG A CA 1
ATOM 651 C C . ARG A 1 84 ? 5.838 1.620 -7.436 1.00 97.75 84 ARG A C 1
ATOM 653 O O . ARG A 1 84 ? 6.828 1.896 -6.753 1.00 97.75 84 ARG A O 1
ATOM 660 N N . ILE A 1 85 ? 4.960 0.690 -7.096 1.00 98.06 85 ILE A N 1
ATOM 661 C CA . ILE A 1 85 ? 5.085 -0.192 -5.933 1.00 98.06 85 ILE A CA 1
ATOM 662 C C . ILE A 1 85 ? 5.081 -1.631 -6.435 1.00 98.06 85 ILE A C 1
ATOM 664 O O . ILE A 1 85 ? 4.289 -1.985 -7.297 1.00 98.06 85 ILE A O 1
ATOM 668 N N . VAL A 1 86 ? 5.967 -2.474 -5.911 1.00 98.19 86 VAL A N 1
ATOM 669 C CA . VAL A 1 86 ? 6.021 -3.889 -6.308 1.00 98.19 86 VAL A CA 1
ATOM 670 C C . VAL A 1 86 ? 4.764 -4.610 -5.818 1.00 98.19 86 VAL A C 1
ATOM 672 O O . VAL A 1 86 ? 4.445 -4.547 -4.628 1.00 98.19 86 VAL A O 1
ATOM 675 N N . ALA A 1 87 ? 4.071 -5.306 -6.721 1.00 97.88 87 ALA A N 1
ATOM 676 C CA . ALA A 1 87 ? 2.933 -6.142 -6.365 1.00 97.88 87 ALA A CA 1
ATOM 677 C C . ALA A 1 87 ? 3.394 -7.357 -5.545 1.00 97.88 87 ALA A C 1
ATOM 679 O O . ALA A 1 87 ? 4.508 -7.867 -5.700 1.00 97.88 87 ALA A O 1
ATOM 680 N N . VAL A 1 88 ? 2.529 -7.836 -4.655 1.00 97.38 88 VAL A N 1
ATOM 681 C CA . VAL A 1 88 ? 2.791 -8.993 -3.797 1.00 97.38 88 VAL A CA 1
ATOM 682 C C . VAL A 1 88 ? 1.640 -9.995 -3.945 1.00 97.38 88 VAL A C 1
ATOM 684 O O . VAL A 1 88 ? 0.697 -9.984 -3.144 1.00 97.38 88 VAL A O 1
ATOM 687 N N . PRO A 1 89 ? 1.710 -10.874 -4.966 1.00 94.38 89 PRO A N 1
ATOM 688 C CA . PRO A 1 89 ? 0.643 -11.815 -5.277 1.00 94.38 89 PRO A CA 1
ATOM 689 C C . PRO A 1 89 ? 0.238 -12.667 -4.071 1.00 94.38 89 PRO A C 1
ATOM 691 O O . PRO A 1 89 ? 1.081 -13.144 -3.308 1.00 94.38 89 PRO A O 1
ATOM 694 N N . GLY A 1 90 ? -1.069 -12.869 -3.907 1.00 94.31 90 GLY A N 1
ATOM 695 C CA . GLY A 1 90 ? -1.637 -13.686 -2.830 1.00 94.31 90 GLY A CA 1
ATOM 696 C C . GLY A 1 90 ? -1.693 -13.014 -1.453 1.00 94.31 90 GLY A C 1
ATOM 697 O O . GLY A 1 90 ? -2.208 -13.624 -0.517 1.00 94.31 90 GLY A O 1
ATOM 698 N N . LEU A 1 91 ? -1.208 -11.776 -1.309 1.00 95.88 91 LEU A N 1
ATOM 699 C CA . LEU A 1 91 ? -1.391 -10.967 -0.100 1.00 95.88 91 LEU A CA 1
ATOM 700 C C . LEU A 1 91 ? -2.374 -9.823 -0.348 1.00 95.88 91 LEU A C 1
ATOM 702 O O . LEU A 1 91 ? -2.540 -9.381 -1.475 1.00 95.88 91 LEU A O 1
ATOM 706 N N . THR A 1 92 ? -3.004 -9.318 0.712 1.00 96.12 92 THR A N 1
ATOM 707 C CA . THR A 1 92 ? -3.748 -8.052 0.674 1.00 96.12 92 THR A CA 1
ATOM 708 C C . THR A 1 92 ? -2.854 -6.946 1.215 1.00 96.12 92 THR A C 1
ATOM 710 O O . THR A 1 92 ? -2.370 -7.058 2.345 1.00 96.12 92 THR A O 1
ATOM 713 N N . LEU A 1 93 ? -2.631 -5.890 0.433 1.00 97.19 93 LEU A N 1
ATOM 714 C CA . LEU A 1 93 ? -1.852 -4.737 0.886 1.00 97.19 93 LEU A CA 1
ATOM 715 C C . LEU A 1 93 ? -2.736 -3.763 1.667 1.00 97.19 93 LEU A C 1
ATOM 717 O O . LEU A 1 93 ? -3.900 -3.555 1.330 1.00 97.19 93 LEU A O 1
ATOM 721 N N . ASP A 1 94 ? -2.165 -3.148 2.693 1.00 96.12 94 ASP A N 1
ATOM 722 C CA . ASP A 1 94 ? -2.807 -2.091 3.466 1.00 96.12 94 ASP A CA 1
ATOM 723 C C . ASP A 1 94 ? -2.433 -0.737 2.858 1.00 96.12 94 ASP A C 1
ATOM 725 O O . ASP A 1 94 ? -1.267 -0.334 2.883 1.00 96.12 94 ASP A O 1
ATOM 729 N N . VAL A 1 95 ? -3.424 -0.023 2.340 1.00 96.38 95 VAL A N 1
ATOM 730 C CA . VAL A 1 95 ? -3.309 1.364 1.891 1.00 96.38 95 VAL A CA 1
ATOM 731 C C . VAL A 1 95 ? -3.640 2.252 3.081 1.00 96.38 95 VAL A C 1
ATOM 733 O O . VAL A 1 95 ? -4.789 2.307 3.526 1.00 96.38 95 VAL A O 1
ATOM 736 N N . VAL A 1 96 ? -2.621 2.901 3.640 1.00 95.31 96 VAL A N 1
ATOM 737 C CA . VAL A 1 96 ? -2.775 3.742 4.826 1.00 95.31 96 VAL A CA 1
ATOM 738 C C . VAL A 1 96 ? -3.256 5.120 4.404 1.00 95.31 96 VAL A C 1
ATOM 740 O O . VAL A 1 96 ? -2.583 5.808 3.639 1.00 95.31 96 VAL A O 1
ATOM 743 N N . VAL A 1 97 ? -4.415 5.516 4.918 1.00 93.81 97 VAL A N 1
ATOM 744 C CA . VAL A 1 97 ? -5.101 6.763 4.581 1.00 93.81 97 VAL A CA 1
ATOM 745 C C . VAL A 1 97 ? -5.213 7.638 5.826 1.00 93.81 97 VAL A C 1
ATOM 747 O O . VAL A 1 97 ? -5.460 7.138 6.930 1.00 93.81 97 VAL A O 1
ATOM 750 N N . THR A 1 98 ? -5.041 8.946 5.648 1.00 92.25 98 THR A N 1
ATOM 751 C CA . THR A 1 98 ? -5.223 9.928 6.723 1.00 92.25 98 THR A CA 1
ATOM 752 C C . THR A 1 98 ? -6.678 9.929 7.187 1.00 92.25 98 THR A C 1
ATOM 754 O O . THR A 1 98 ? -7.610 9.874 6.379 1.00 92.25 98 THR A O 1
ATOM 757 N N . ASP A 1 99 ? -6.894 9.969 8.501 1.00 85.88 99 ASP A N 1
ATOM 758 C CA . ASP A 1 99 ? -8.240 10.074 9.055 1.00 85.88 99 ASP A CA 1
ATOM 759 C C . ASP A 1 99 ? -8.777 11.502 8.862 1.00 85.88 99 ASP A C 1
ATOM 761 O O . ASP A 1 99 ? -8.494 12.414 9.643 1.00 85.88 99 ASP A O 1
ATOM 765 N N . GLN A 1 100 ? -9.540 11.693 7.784 1.00 72.12 100 GLN A N 1
ATOM 766 C CA . GLN A 1 100 ? -10.195 12.955 7.419 1.00 72.12 100 GLN A CA 1
ATOM 767 C C . GLN A 1 100 ? -11.132 13.491 8.519 1.00 72.12 100 GLN A C 1
ATOM 769 O O . GLN A 1 100 ? -11.476 14.676 8.504 1.00 72.12 100 GLN A O 1
ATOM 774 N N . LEU A 1 101 ? -11.535 12.670 9.502 1.00 64.94 101 LEU A N 1
ATOM 775 C CA . LEU A 1 101 ? -12.411 13.120 10.589 1.00 64.94 101 LEU A CA 1
ATOM 776 C C . LEU A 1 101 ? -11.775 14.222 11.450 1.00 64.94 101 LEU A C 1
ATOM 778 O O . LEU A 1 101 ? -12.488 15.040 12.021 1.00 64.94 101 LEU A O 1
ATOM 782 N N . LYS A 1 102 ? -10.441 14.322 11.489 1.00 57.72 102 LYS A N 1
ATOM 783 C CA . LYS A 1 102 ? -9.754 15.368 12.266 1.00 57.72 102 LYS A CA 1
ATOM 784 C C . LYS A 1 102 ? -9.861 16.776 11.667 1.00 57.72 102 LYS A C 1
ATOM 786 O O . LYS A 1 102 ? -9.490 17.731 12.341 1.00 57.72 102 LYS A O 1
ATOM 791 N N . GLY A 1 103 ? -10.353 16.924 10.434 1.00 55.03 103 GLY A N 1
ATOM 792 C CA . GLY A 1 103 ? -10.393 18.214 9.733 1.00 55.03 103 GLY A CA 1
ATOM 793 C C . GLY A 1 103 ? -11.758 18.902 9.668 1.00 55.03 103 GLY A C 1
ATOM 794 O O . GLY A 1 103 ? -11.809 20.079 9.320 1.00 55.03 103 GLY A O 1
ATOM 795 N N . LYS A 1 104 ? -12.865 18.206 9.970 1.00 55.84 104 LYS A N 1
ATOM 796 C CA . LYS A 1 104 ? -14.223 18.734 9.720 1.00 55.84 104 LYS A CA 1
ATOM 797 C C . 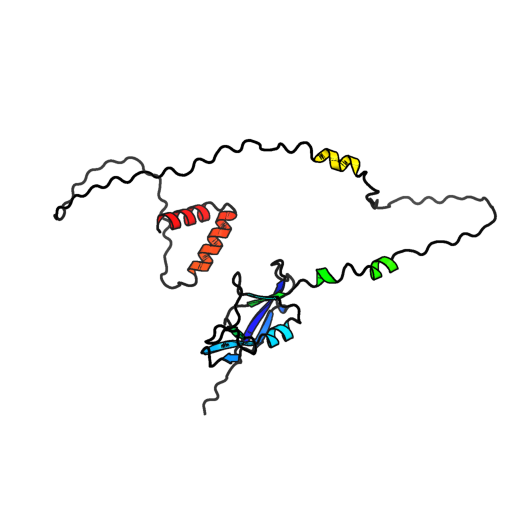LYS A 1 104 ? -14.999 19.207 10.952 1.00 55.84 104 LYS A C 1
ATOM 799 O O . LYS A 1 104 ? -15.976 19.925 10.777 1.00 55.84 104 LYS A O 1
ATOM 804 N N . ASP A 1 105 ? -14.526 18.914 12.162 1.00 51.25 105 ASP A N 1
ATOM 805 C CA . ASP A 1 105 ? -15.274 19.189 13.401 1.00 51.25 105 ASP A CA 1
ATOM 806 C C . ASP A 1 105 ? -14.864 20.460 14.167 1.00 51.25 105 ASP A C 1
ATOM 808 O O . ASP A 1 105 ? -15.247 20.630 15.321 1.00 51.25 105 ASP A O 1
ATOM 812 N N . LEU A 1 106 ? -14.146 21.405 13.549 1.00 53.06 106 LEU A N 1
ATOM 813 C CA . LEU A 1 106 ? -13.936 22.739 14.139 1.00 53.06 106 LEU A CA 1
ATOM 814 C C . LEU A 1 106 ? -14.023 23.877 13.107 1.00 53.06 106 LEU A C 1
ATOM 816 O O . LEU A 1 106 ? -13.324 24.882 13.225 1.00 53.06 106 LEU A O 1
ATOM 820 N N . SER A 1 107 ? -14.911 23.777 12.110 1.00 52.22 107 SER A N 1
ATOM 821 C CA . SER A 1 107 ? -15.411 25.019 11.509 1.00 52.22 107 SER A CA 1
ATOM 822 C C . SER A 1 107 ? -16.312 25.701 12.541 1.00 52.22 107 SER A C 1
ATOM 824 O O . SER A 1 107 ? -17.449 25.285 12.780 1.00 52.22 107 SER A O 1
ATOM 826 N N . VAL A 1 108 ? -15.777 26.747 13.174 1.00 58.06 108 VAL A N 1
ATOM 827 C CA . VAL A 1 108 ? -16.453 27.641 14.137 1.00 58.06 108 VAL A CA 1
ATOM 828 C C . VAL A 1 108 ? -17.813 28.131 13.612 1.00 58.06 108 VAL A C 1
ATOM 830 O O . VAL A 1 108 ? -18.721 28.427 14.387 1.00 58.06 108 VAL A O 1
ATOM 833 N N . GLU A 1 109 ? -17.991 28.126 12.293 1.00 57.59 109 GLU A N 1
ATOM 834 C CA . GLU A 1 109 ? -19.199 28.534 11.582 1.00 57.59 109 GLU A CA 1
ATOM 835 C C . GLU A 1 109 ? -20.421 27.647 11.892 1.00 57.59 109 GLU A C 1
ATOM 837 O O . GLU A 1 109 ? -21.548 28.136 11.928 1.00 57.59 109 GLU A O 1
ATOM 842 N N . THR A 1 110 ? -20.228 26.362 12.226 1.00 54.97 110 THR A N 1
ATOM 843 C CA . THR A 1 110 ? -21.357 25.491 12.631 1.00 54.97 110 THR A CA 1
ATOM 844 C C . THR A 1 110 ? -21.725 25.672 14.110 1.00 54.97 110 THR A C 1
ATOM 846 O O . THR A 1 110 ? -22.880 25.483 14.487 1.00 54.97 110 THR A O 1
ATOM 849 N N . LEU A 1 111 ? -20.780 26.113 14.952 1.00 55.91 111 LEU A N 1
ATOM 850 C CA . LEU A 1 111 ? -21.042 26.462 16.356 1.00 55.91 111 LEU A CA 1
ATOM 851 C C . LEU A 1 111 ? -21.698 27.846 16.505 1.00 55.91 111 LEU A C 1
ATOM 853 O O . LEU A 1 111 ? -22.460 28.052 17.448 1.00 55.91 111 LEU A O 1
ATOM 857 N N . GLN A 1 112 ? -21.476 28.776 15.568 1.00 59.09 112 GLN A N 1
ATOM 858 C CA . GLN A 1 112 ? -22.134 30.092 15.574 1.00 59.09 112 GLN A CA 1
ATOM 859 C C . GLN A 1 112 ? -23.615 30.049 15.170 1.00 59.09 112 GLN A C 1
ATOM 861 O O . GLN A 1 112 ? -24.382 30.889 15.633 1.00 59.09 112 GLN A O 1
ATOM 866 N N . ASN A 1 113 ? -24.058 29.032 14.423 1.00 56.88 113 ASN A N 1
ATOM 867 C CA . ASN A 1 113 ? -25.482 28.844 14.102 1.00 56.88 113 ASN A CA 1
ATOM 868 C C . ASN A 1 113 ? -26.297 28.153 15.215 1.00 56.88 113 ASN A C 1
ATOM 870 O O . ASN A 1 113 ? -27.507 27.994 15.071 1.00 56.88 113 ASN A O 1
ATOM 874 N N . ALA A 1 114 ? -25.668 27.753 16.327 1.00 52.91 114 ALA A N 1
ATOM 875 C CA . ALA A 1 114 ? -26.347 27.148 17.477 1.00 52.91 114 ALA A CA 1
ATOM 876 C C . ALA A 1 114 ? -26.585 28.125 18.647 1.00 52.91 114 ALA A C 1
ATOM 878 O O . ALA A 1 114 ? -27.117 27.718 19.682 1.00 52.91 114 ALA A O 1
ATOM 879 N N . LEU A 1 115 ? -26.215 29.404 18.512 1.00 55.09 115 LEU A N 1
ATOM 880 C CA . LEU A 1 115 ? -26.520 30.427 19.513 1.00 55.09 115 LEU A CA 1
ATOM 881 C C . LEU A 1 115 ? -27.920 31.017 19.251 1.00 55.09 115 LEU A C 1
ATOM 883 O O . LEU A 1 115 ? -28.124 31.650 18.214 1.00 55.09 115 LEU A O 1
ATOM 887 N N . PRO A 1 116 ? -28.897 30.847 20.164 1.00 52.00 116 PRO A N 1
ATOM 888 C CA . PRO A 1 116 ? -30.178 31.530 20.058 1.00 52.00 116 PRO A CA 1
ATOM 889 C C . PRO A 1 116 ? -29.954 33.035 20.225 1.00 52.00 116 PRO A C 1
ATOM 891 O O . PRO A 1 116 ? -29.494 33.499 21.269 1.00 52.00 116 PRO A O 1
ATOM 894 N N . ILE A 1 117 ? -30.280 33.792 19.180 1.00 55.62 117 ILE A N 1
ATOM 895 C CA . ILE A 1 117 ? -30.322 35.253 19.209 1.00 55.62 117 ILE A CA 1
ATOM 896 C C . ILE A 1 117 ? -31.318 35.660 20.302 1.00 55.62 117 ILE A C 1
ATOM 898 O O . ILE A 1 117 ? -32.498 35.314 20.265 1.00 55.62 117 ILE A O 1
ATOM 902 N N . THR A 1 118 ? -30.806 36.344 21.317 1.00 56.81 118 THR A N 1
ATOM 903 C CA . THR A 1 118 ? -31.549 36.885 22.454 1.00 56.81 118 THR A CA 1
ATOM 904 C C . THR A 1 118 ? -32.472 38.045 22.066 1.00 56.81 118 THR A C 1
ATOM 906 O O . THR A 1 118 ? -32.180 38.777 21.126 1.00 56.81 118 THR A O 1
ATOM 909 N N . LEU A 1 119 ? -33.461 38.274 22.943 1.00 48.97 119 LEU A N 1
ATOM 910 C CA . LEU A 1 119 ? -34.214 3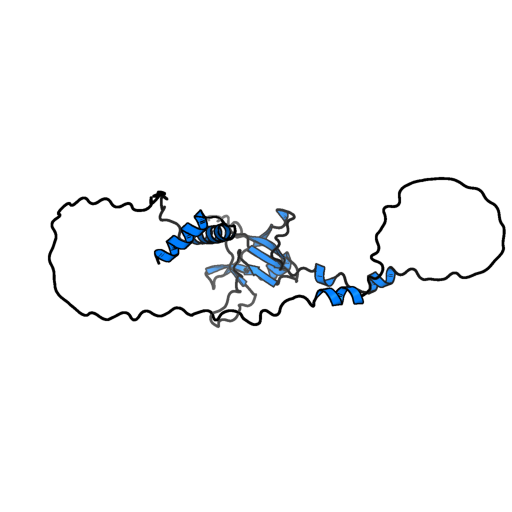9.511 23.214 1.00 48.97 119 LEU A CA 1
ATOM 911 C C . LEU A 1 119 ? -35.498 39.765 22.412 1.00 48.97 119 LEU A C 1
ATOM 913 O O . LEU A 1 119 ? -35.493 40.367 21.344 1.00 48.97 119 LEU A O 1
ATOM 917 N N . HIS A 1 120 ? -36.625 39.478 23.072 1.00 43.97 120 HIS A N 1
ATOM 918 C CA . HIS A 1 120 ? -37.781 40.365 23.005 1.00 43.97 120 HIS A CA 1
ATOM 919 C C . HIS A 1 120 ? -38.160 40.798 24.428 1.00 43.97 120 HIS A C 1
ATOM 921 O O . HIS A 1 120 ? -38.819 40.078 25.175 1.00 43.97 120 HIS A O 1
ATOM 927 N N . GLU A 1 121 ? -37.662 41.968 24.816 1.00 50.56 121 GLU A N 1
ATOM 928 C CA . GLU A 1 121 ? -38.122 42.731 25.972 1.00 50.56 121 GLU A CA 1
ATOM 929 C C . GLU A 1 121 ? -39.264 43.645 25.494 1.00 50.56 121 GLU A C 1
ATOM 931 O O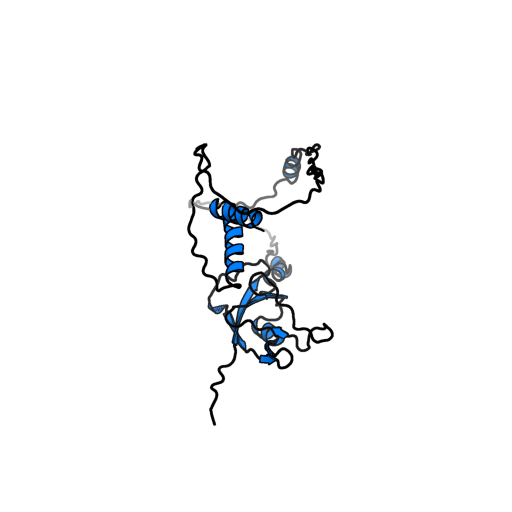 . GLU A 1 121 ? -39.151 44.270 24.436 1.00 50.56 121 GLU A O 1
ATOM 936 N N . GLY A 1 122 ? -40.389 43.675 26.216 1.00 41.97 122 GLY A N 1
ATOM 937 C CA . GLY A 1 122 ? -41.557 44.462 25.813 1.00 41.97 122 GLY A CA 1
ATOM 938 C C . GLY A 1 122 ? -42.825 44.205 26.629 1.00 41.97 122 GLY A C 1
ATOM 939 O O . GLY A 1 122 ? -43.741 43.556 26.146 1.00 41.97 122 GLY A O 1
ATOM 940 N N . ASN A 1 123 ? -42.851 44.724 27.861 1.00 48.38 123 ASN A N 1
ATOM 941 C CA . ASN A 1 123 ? -44.002 45.306 28.572 1.00 48.38 123 ASN A CA 1
ATOM 942 C C . ASN A 1 123 ? -45.441 44.836 28.220 1.00 48.38 123 ASN A C 1
ATOM 944 O O . ASN A 1 123 ? -45.990 45.230 27.195 1.00 48.38 123 ASN A O 1
ATOM 948 N N . SER A 1 124 ? -46.149 44.247 29.198 1.00 43.06 124 SER A N 1
ATOM 949 C CA . SER A 1 124 ? -47.163 44.955 30.020 1.00 43.06 124 SER A CA 1
ATOM 950 C C . SER A 1 124 ? -48.381 44.104 30.458 1.00 43.06 124 SER A C 1
ATOM 952 O O . SER A 1 124 ? -48.910 43.288 29.713 1.00 43.06 124 SER A O 1
ATOM 954 N N . VAL A 1 125 ? -48.864 44.464 31.654 1.00 42.47 125 VAL A N 1
ATOM 955 C CA . VAL A 1 125 ? -50.189 44.272 32.283 1.00 42.47 125 VAL A CA 1
ATOM 956 C C . VAL A 1 125 ? -50.501 42.949 33.002 1.00 42.47 125 VAL A C 1
ATOM 958 O O . VAL A 1 125 ? -50.534 41.855 32.452 1.00 42.47 125 VAL A O 1
ATOM 961 N N . ALA A 1 126 ? -50.795 43.135 34.290 1.00 52.19 126 ALA A N 1
ATOM 962 C CA . ALA A 1 126 ? -51.227 42.175 35.286 1.00 52.19 126 ALA A CA 1
ATOM 963 C C . ALA A 1 126 ? -52.550 41.466 34.956 1.00 52.19 126 ALA A C 1
ATOM 965 O O . ALA A 1 126 ? -53.508 42.102 34.521 1.00 52.19 126 ALA A O 1
ATOM 966 N N . ASN A 1 127 ? -52.641 40.186 35.329 1.00 49.28 127 ASN A N 1
ATOM 967 C CA . ASN A 1 127 ? -53.860 39.627 35.913 1.00 49.28 127 ASN A CA 1
ATOM 968 C C . ASN A 1 127 ? -53.550 38.333 36.696 1.00 49.28 127 ASN A C 1
ATOM 970 O O . ASN A 1 127 ? -52.785 37.505 36.197 1.00 49.28 127 ASN A O 1
ATOM 974 N N . PRO A 1 128 ? -54.125 38.116 37.893 1.00 63.09 128 PRO A N 1
ATOM 975 C CA . PRO A 1 128 ? -54.021 36.853 38.608 1.00 63.09 128 PRO A CA 1
ATOM 976 C C . PRO A 1 128 ? -55.239 35.972 38.296 1.00 63.09 128 PRO A C 1
ATOM 978 O O . PRO A 1 128 ? -56.369 36.434 38.418 1.00 63.09 128 PRO A O 1
ATOM 981 N N . ASN A 1 129 ? -55.027 34.703 37.934 1.00 41.41 129 ASN A N 1
ATOM 982 C CA . ASN A 1 129 ? -55.918 33.612 38.350 1.00 41.41 129 ASN A CA 1
ATOM 983 C C . ASN A 1 129 ? -55.334 32.215 38.063 1.00 41.41 129 ASN A C 1
ATOM 985 O O . ASN A 1 129 ? -54.911 31.888 36.959 1.00 41.41 129 ASN A O 1
ATOM 989 N N . ILE A 1 130 ? -55.349 31.422 39.132 1.00 45.41 130 ILE A N 1
ATOM 990 C CA . ILE A 1 130 ? -55.070 29.984 39.333 1.00 45.41 130 ILE A CA 1
ATOM 991 C C . ILE A 1 130 ? -56.173 29.173 38.578 1.00 45.41 130 ILE A C 1
ATOM 993 O O . ILE A 1 130 ? -57.278 29.715 38.490 1.00 45.41 130 ILE A O 1
ATOM 997 N N . PRO A 1 131 ? -55.975 27.935 38.033 1.00 52.88 131 PRO A N 1
ATOM 998 C CA . PRO A 1 131 ? -55.561 26.770 38.821 1.00 52.88 131 PRO A CA 1
ATOM 999 C C . PRO A 1 131 ? -54.665 25.678 38.201 1.00 52.88 131 PRO A C 1
ATOM 1001 O O . PRO A 1 131 ? -54.786 25.263 37.055 1.00 52.88 131 PRO A O 1
ATOM 1004 N N . THR A 1 132 ? -53.807 25.176 39.092 1.00 47.44 132 THR A N 1
ATOM 1005 C CA . THR A 1 132 ? -53.431 23.782 39.377 1.00 47.44 132 THR A CA 1
ATOM 1006 C C . THR A 1 132 ? -53.818 22.708 38.356 1.00 47.44 132 THR A C 1
ATOM 1008 O O . THR A 1 132 ? -54.990 22.394 38.167 1.00 47.44 132 THR A O 1
ATOM 1011 N N . SER A 1 133 ? -52.812 22.007 37.830 1.00 44.31 133 SER A N 1
ATOM 1012 C CA . SER A 1 133 ? -52.937 20.613 37.395 1.00 44.31 133 SER A CA 1
ATOM 1013 C C . SER A 1 133 ? -51.614 19.885 37.614 1.00 44.31 133 SER A C 1
ATOM 1015 O O . SER A 1 133 ? -50.569 20.262 37.090 1.00 44.31 133 SER A O 1
ATOM 1017 N N . ASN A 1 134 ? -51.693 18.854 38.448 1.00 52.50 134 ASN A N 1
ATOM 1018 C CA . ASN A 1 134 ? -50.622 17.945 38.821 1.00 52.50 134 ASN A CA 1
ATOM 1019 C C . ASN A 1 134 ? -50.300 17.007 37.654 1.00 52.50 134 ASN A C 1
ATOM 1021 O O . ASN A 1 134 ? -51.180 16.238 37.277 1.00 52.50 134 ASN A O 1
ATOM 1025 N N . ILE A 1 135 ? -49.054 16.975 37.167 1.00 45.78 135 ILE A N 1
ATOM 1026 C CA . ILE A 1 135 ? -48.481 15.763 36.562 1.00 45.78 135 ILE A CA 1
ATOM 1027 C C . ILE A 1 135 ? -47.030 15.606 37.025 1.00 45.78 135 ILE A C 1
ATOM 1029 O O . ILE A 1 135 ? -46.182 16.483 36.875 1.00 45.78 135 ILE A O 1
ATOM 1033 N N . THR A 1 136 ? -46.804 14.454 37.637 1.00 42.28 136 THR A N 1
ATOM 1034 C CA . THR A 1 136 ? -45.573 13.940 38.226 1.00 42.28 136 THR A CA 1
ATOM 1035 C C . THR A 1 136 ? -44.751 13.195 37.165 1.00 42.28 136 THR A C 1
ATOM 1037 O O . THR A 1 136 ? -45.330 12.503 36.332 1.00 42.28 136 THR A O 1
ATOM 1040 N N . THR A 1 137 ? -43.413 13.233 37.306 1.00 41.62 137 THR A N 1
ATOM 1041 C CA . THR A 1 137 ? -42.392 12.276 36.786 1.00 41.62 137 THR A CA 1
ATOM 1042 C C . THR A 1 137 ? -42.178 12.194 35.261 1.00 41.62 137 THR A C 1
ATOM 1044 O O . THR A 1 137 ? -43.117 12.012 34.511 1.00 41.62 137 THR A O 1
ATOM 1047 N N . ALA A 1 138 ? -40.970 12.234 34.687 1.00 44.94 138 ALA A N 1
ATOM 1048 C CA . ALA A 1 138 ? -39.614 12.108 35.209 1.00 44.94 138 ALA A CA 1
ATOM 1049 C C . ALA A 1 138 ? -38.640 12.878 34.292 1.00 44.94 138 ALA A C 1
ATOM 1051 O O . ALA A 1 138 ? -38.463 12.526 33.129 1.00 44.94 138 ALA A O 1
ATOM 1052 N N . ASN A 1 139 ? -37.978 13.907 34.827 1.00 40.31 139 ASN A N 1
ATOM 1053 C CA . ASN A 1 139 ? -36.860 14.556 34.149 1.00 40.31 139 ASN A CA 1
ATOM 1054 C C . ASN A 1 139 ? -35.583 13.786 34.477 1.00 40.31 139 ASN A C 1
ATOM 1056 O O . ASN A 1 139 ? -35.092 13.818 35.607 1.00 40.31 139 ASN A O 1
ATOM 1060 N N . THR A 1 140 ? -35.034 13.100 33.479 1.00 43.72 140 THR A N 1
ATOM 1061 C CA . THR A 1 140 ? -33.657 12.618 33.506 1.00 43.72 140 THR A CA 1
ATOM 1062 C C . THR A 1 140 ? -32.754 13.839 33.661 1.00 43.72 140 THR A C 1
ATOM 1064 O O . THR A 1 140 ? -32.649 14.681 32.770 1.00 43.72 140 THR A O 1
ATOM 1067 N N . VAL A 1 141 ? -32.160 13.964 34.845 1.00 48.09 141 VAL A N 1
ATOM 1068 C CA . VAL A 1 141 ? -31.229 15.023 35.225 1.00 48.09 141 VAL A CA 1
ATOM 1069 C C . VAL A 1 141 ? -30.047 15.005 34.254 1.00 48.09 141 VAL A C 1
ATOM 1071 O O . VAL A 1 141 ? -29.101 14.234 34.411 1.00 48.09 141 VAL A O 1
ATOM 1074 N N . ARG A 1 142 ? -30.095 15.875 33.241 1.00 45.91 142 ARG A N 1
ATOM 1075 C CA . ARG A 1 142 ? -28.909 16.330 32.515 1.00 45.91 142 ARG A CA 1
ATOM 1076 C C . ARG A 1 142 ? -28.038 17.076 33.519 1.00 45.91 142 ARG A C 1
ATOM 1078 O O . ARG A 1 142 ? -28.260 18.250 33.805 1.00 45.91 142 ARG A O 1
ATOM 1085 N N . ARG A 1 143 ? -27.056 16.371 34.080 1.00 44.91 143 ARG A N 1
ATOM 1086 C CA . ARG A 1 143 ? -25.936 16.989 34.788 1.00 44.91 143 ARG A CA 1
ATOM 1087 C C . ARG A 1 143 ? -25.102 17.742 33.756 1.00 44.91 143 ARG A C 1
ATOM 1089 O O . ARG A 1 143 ? -24.195 17.178 33.160 1.00 44.91 143 ARG A O 1
ATOM 1096 N N . ASN A 1 144 ? -25.435 19.010 33.541 1.00 42.03 144 ASN A N 1
ATOM 1097 C CA . ASN A 1 144 ? -24.437 19.974 33.105 1.00 42.03 144 ASN A CA 1
ATOM 1098 C C . ASN A 1 144 ? -23.371 20.021 34.208 1.00 42.03 144 ASN A C 1
ATOM 1100 O O . ASN A 1 144 ? -23.737 20.308 35.353 1.00 42.03 144 ASN A O 1
ATOM 1104 N N . PRO A 1 145 ? -22.088 19.744 33.925 1.00 58.19 145 PRO A N 1
ATOM 1105 C CA . PRO A 1 145 ? -21.026 20.146 34.827 1.00 58.19 145 PRO A CA 1
ATOM 1106 C C . PRO A 1 145 ? -20.976 21.676 34.782 1.00 58.19 145 PRO A C 1
ATOM 1108 O O . PRO A 1 145 ? -20.295 22.280 33.959 1.00 58.19 145 PRO A O 1
ATOM 1111 N N . ALA A 1 146 ? -21.793 22.309 35.623 1.00 47.25 146 ALA A N 1
ATOM 1112 C CA . ALA A 1 146 ? -21.628 23.708 35.963 1.00 47.25 146 ALA A CA 1
ATOM 1113 C C . ALA A 1 146 ? -20.227 23.867 36.562 1.00 47.25 146 ALA A C 1
ATOM 1115 O O . ALA A 1 146 ? -19.819 23.039 37.377 1.00 47.25 146 ALA A O 1
ATOM 1116 N N . GLY A 1 147 ? -19.513 24.892 36.092 1.00 55.34 147 GLY A N 1
ATOM 1117 C CA . GLY A 1 147 ? -18.113 25.187 36.380 1.00 55.34 147 GLY A CA 1
ATOM 1118 C C . GLY A 1 147 ? -17.645 24.722 37.755 1.00 55.34 147 GLY A C 1
ATOM 1119 O O . GLY A 1 147 ? -17.969 25.325 38.775 1.00 55.34 147 GLY A O 1
ATOM 1120 N N . GLY A 1 148 ? -16.865 23.641 37.757 1.00 49.94 148 GLY A N 1
ATOM 1121 C CA . GLY A 1 148 ? -16.074 23.255 38.912 1.00 49.94 148 GLY A CA 1
ATOM 1122 C C . GLY A 1 148 ? -14.950 24.268 39.072 1.00 49.94 148 GLY A C 1
ATOM 1123 O O . GLY A 1 148 ? -14.171 24.466 38.139 1.00 49.94 148 GLY A O 1
ATOM 1124 N N . LEU A 1 149 ? -14.911 24.925 40.232 1.00 53.16 149 LEU A N 1
ATOM 1125 C CA . LEU A 1 149 ? -13.826 25.798 40.667 1.00 53.16 149 LEU A CA 1
ATOM 1126 C C . LEU A 1 149 ? -12.464 25.185 40.306 1.00 53.16 149 LEU A C 1
ATOM 1128 O O . LEU A 1 149 ? -12.109 24.106 40.782 1.00 53.16 149 LEU A O 1
ATOM 1132 N N . VAL A 1 150 ? -11.698 25.915 39.498 1.00 56.59 150 VAL A N 1
ATOM 1133 C CA . VAL A 1 150 ? -10.326 25.584 39.082 1.00 56.59 150 VAL A CA 1
ATOM 1134 C C . VAL A 1 150 ? -9.387 25.411 40.287 1.00 56.59 150 VAL A C 1
ATOM 1136 O O . VAL A 1 150 ? -8.434 24.642 40.215 1.00 56.59 150 VAL A O 1
ATOM 1139 N N . GLU A 1 151 ? -9.691 26.048 41.419 1.00 55.66 151 GLU A N 1
ATOM 1140 C CA . GLU A 1 151 ? -8.839 26.050 42.615 1.00 55.66 151 GLU A CA 1
ATOM 1141 C C . GLU A 1 151 ? -8.747 24.681 43.316 1.00 55.66 151 GLU A C 1
ATOM 1143 O O . GLU A 1 151 ? -7.692 24.341 43.848 1.00 55.66 151 GLU A O 1
ATOM 1148 N N . ALA A 1 152 ? -9.781 23.833 43.238 1.00 55.09 152 ALA A N 1
ATOM 1149 C CA . ALA A 1 152 ? -9.741 22.498 43.851 1.00 55.09 152 ALA A CA 1
ATOM 1150 C C . ALA A 1 152 ? -8.931 21.472 43.030 1.00 55.09 152 ALA A C 1
ATOM 1152 O O . ALA A 1 152 ? -8.498 20.448 43.558 1.00 55.09 152 ALA A O 1
ATOM 1153 N N . ALA A 1 153 ? -8.707 21.720 41.733 1.00 56.09 153 ALA A N 1
ATOM 1154 C CA . ALA A 1 153 ? -7.947 20.808 40.875 1.00 56.09 153 ALA A CA 1
ATOM 1155 C C . ALA A 1 153 ? -6.424 20.970 41.033 1.00 56.09 153 ALA A C 1
ATOM 1157 O O . ALA A 1 153 ? -5.673 20.031 40.763 1.00 56.09 153 ALA A O 1
ATOM 1158 N N . THR A 1 154 ? -5.956 22.132 41.496 1.00 59.88 154 THR A N 1
ATOM 1159 C CA . THR A 1 154 ? -4.524 22.406 41.696 1.00 59.88 154 THR A CA 1
ATOM 1160 C C . THR A 1 154 ? -3.952 21.812 42.983 1.00 59.88 154 THR A C 1
ATOM 1162 O O . THR A 1 154 ? -2.751 21.556 43.046 1.00 59.88 154 THR A O 1
ATOM 1165 N N . GLU A 1 155 ? -4.782 21.505 43.983 1.00 60.34 155 GLU A N 1
ATOM 1166 C CA . GLU A 1 155 ? -4.322 20.884 45.237 1.00 60.34 155 GLU A CA 1
ATOM 1167 C C . GLU A 1 155 ? -3.983 19.388 45.078 1.00 60.34 155 GLU A C 1
ATOM 1169 O O . GLU A 1 155 ? -3.234 18.821 45.875 1.00 60.34 155 GLU A O 1
ATOM 1174 N N . ASN A 1 156 ? -4.449 18.740 44.004 1.00 58.31 156 ASN A N 1
ATOM 1175 C CA . ASN A 1 156 ? -4.303 17.293 43.813 1.00 58.31 156 ASN A CA 1
ATOM 1176 C C . ASN A 1 156 ? -2.964 16.861 43.173 1.00 58.31 156 ASN A C 1
ATOM 1178 O O . ASN A 1 156 ? -2.797 15.695 42.836 1.00 58.31 156 ASN A O 1
ATOM 1182 N N . TYR A 1 157 ? -1.998 17.773 43.005 1.00 58.00 157 TYR A N 1
ATOM 1183 C CA . TYR A 1 157 ? -0.678 17.464 42.425 1.00 58.00 157 TYR A CA 1
ATOM 1184 C C . TYR A 1 157 ? 0.506 17.635 43.393 1.00 58.00 157 TYR A C 1
ATOM 1186 O O . TYR A 1 157 ? 1.646 17.400 42.999 1.00 58.00 157 TYR A O 1
ATOM 1194 N N . MET A 1 158 ? 0.277 17.989 44.665 1.00 58.75 158 MET A N 1
ATOM 1195 C CA . MET A 1 158 ? 1.374 18.221 45.626 1.00 58.75 158 MET A CA 1
ATOM 1196 C C . MET A 1 158 ? 1.864 16.976 46.388 1.00 58.75 158 MET A C 1
ATOM 1198 O O . MET A 1 158 ? 2.752 17.094 47.225 1.00 58.75 158 MET A O 1
ATOM 1202 N N . HIS A 1 159 ? 1.334 15.784 46.109 1.00 63.06 159 HIS A N 1
ATOM 1203 C CA . HIS A 1 159 ? 1.720 14.545 46.804 1.00 63.06 159 HIS A CA 1
ATOM 1204 C C . HIS A 1 159 ? 2.465 13.534 45.918 1.00 63.06 159 HIS A C 1
ATOM 1206 O O . HIS A 1 159 ? 2.716 12.413 46.357 1.00 63.06 159 HIS A O 1
ATOM 1212 N N . MET A 1 160 ? 2.851 13.898 44.689 1.00 60.94 160 MET A N 1
ATOM 1213 C CA . MET A 1 160 ? 3.779 13.063 43.924 1.00 60.94 160 MET A CA 1
ATOM 1214 C C . MET A 1 160 ? 5.193 13.264 44.469 1.00 60.94 160 MET A C 1
ATOM 1216 O O . MET A 1 160 ? 5.876 14.231 44.133 1.00 60.94 160 MET A O 1
ATOM 1220 N N . GLU A 1 161 ? 5.595 12.347 45.348 1.00 60.25 161 GLU A N 1
ATOM 1221 C CA . GLU A 1 161 ? 6.964 12.196 45.826 1.00 60.25 161 GLU A CA 1
ATOM 1222 C C . GLU A 1 161 ? 7.949 12.288 44.656 1.00 60.25 161 GLU A C 1
ATOM 1224 O O . GLU A 1 161 ? 7.878 11.538 43.683 1.00 60.25 161 GLU A O 1
ATOM 1229 N N . ILE A 1 162 ? 8.887 13.225 44.761 1.00 58.75 162 ILE A N 1
ATOM 1230 C CA . ILE A 1 162 ? 10.052 13.304 43.887 1.00 58.75 162 ILE A CA 1
ATOM 1231 C C . ILE A 1 162 ? 10.900 12.067 44.217 1.00 58.75 162 ILE A C 1
ATOM 1233 O O . ILE A 1 162 ? 11.387 11.981 45.347 1.00 58.75 162 ILE A O 1
ATOM 1237 N N . PRO A 1 163 ? 11.132 11.114 43.292 1.00 57.22 163 PRO A N 1
ATOM 1238 C CA . PRO A 1 163 ? 11.989 9.966 43.561 1.00 57.22 163 PRO A CA 1
ATOM 1239 C C . PRO A 1 163 ? 13.454 10.418 43.502 1.00 57.22 163 PRO A C 1
ATOM 1241 O O . PRO A 1 163 ? 14.211 10.089 42.590 1.00 57.22 163 PRO A O 1
ATOM 1244 N N . ALA A 1 164 ? 13.871 11.214 44.481 1.00 59.19 164 ALA A N 1
ATOM 1245 C CA . ALA A 1 164 ? 15.235 11.683 44.646 1.00 59.19 164 ALA A CA 1
ATOM 1246 C C . ALA A 1 164 ? 16.078 10.626 45.368 1.00 59.19 164 ALA A C 1
ATOM 1248 O O . ALA A 1 164 ? 16.653 10.917 46.406 1.00 59.19 164 ALA A O 1
ATOM 1249 N N . THR A 1 165 ? 16.115 9.387 44.866 1.00 62.03 165 THR A N 1
ATOM 1250 C CA . THR A 1 165 ? 17.190 8.395 45.102 1.00 62.03 165 THR A CA 1
ATOM 1251 C C . THR A 1 165 ? 16.849 7.081 44.398 1.00 62.03 165 THR A C 1
ATOM 1253 O O . THR A 1 165 ? 16.544 6.063 45.014 1.00 62.03 165 THR A O 1
ATOM 1256 N N . ALA A 1 166 ? 16.917 7.071 43.067 1.00 59.84 166 ALA A N 1
ATOM 1257 C CA . ALA A 1 166 ? 17.026 5.796 42.367 1.00 59.84 166 ALA A CA 1
ATOM 1258 C C . ALA A 1 166 ? 18.390 5.157 42.723 1.00 59.84 166 ALA A C 1
ATOM 1260 O O . ALA A 1 166 ? 19.426 5.814 42.558 1.00 59.84 166 ALA A O 1
ATOM 1261 N N . PRO A 1 167 ? 18.437 3.908 43.227 1.00 63.25 167 PRO A N 1
ATOM 1262 C CA . PRO A 1 167 ? 19.692 3.228 43.504 1.00 63.25 167 PRO A CA 1
ATOM 1263 C C . PRO A 1 167 ? 20.477 3.030 42.204 1.00 63.25 167 PRO A C 1
ATOM 1265 O O . PRO A 1 167 ? 19.945 2.623 41.172 1.00 63.25 167 PRO A O 1
ATOM 1268 N N . LYS A 1 168 ? 21.770 3.348 42.268 1.00 63.69 168 LYS A N 1
ATOM 1269 C CA . LYS A 1 168 ? 22.723 3.282 41.159 1.00 63.69 168 LYS A CA 1
ATOM 1270 C C . LYS A 1 168 ? 22.752 1.852 40.601 1.00 63.69 168 LYS A C 1
ATOM 1272 O O . LYS A 1 168 ? 23.264 0.947 41.259 1.00 63.69 168 LYS A O 1
ATOM 1277 N N . LEU A 1 169 ? 22.191 1.653 39.406 1.00 57.62 169 LEU A N 1
ATOM 1278 C CA . LEU A 1 169 ? 22.228 0.378 38.689 1.00 57.62 169 LEU A CA 1
ATOM 1279 C C . LEU A 1 169 ? 23.689 -0.057 38.525 1.00 57.62 169 LEU A C 1
ATOM 1281 O O . LEU A 1 169 ? 24.486 0.594 37.848 1.00 57.62 169 LEU A O 1
ATOM 1285 N N . ARG A 1 170 ? 24.050 -1.141 39.212 1.00 60.56 170 ARG A N 1
ATOM 1286 C CA . ARG A 1 170 ? 25.375 -1.751 39.148 1.00 60.56 170 ARG A CA 1
ATOM 1287 C C . ARG A 1 170 ? 25.485 -2.440 37.788 1.00 60.56 170 ARG A C 1
ATOM 1289 O O . ARG A 1 170 ? 24.767 -3.399 37.526 1.00 60.56 170 ARG A O 1
ATOM 1296 N N . GLY A 1 171 ? 26.331 -1.897 36.915 1.00 75.00 171 GLY A N 1
ATOM 1297 C CA . GLY A 1 171 ? 26.599 -2.477 35.601 1.00 75.00 171 GLY A CA 1
ATOM 1298 C C . GLY A 1 171 ? 27.208 -3.884 35.700 1.00 75.00 171 GLY A C 1
ATOM 1299 O O . GLY A 1 171 ? 27.759 -4.242 36.747 1.00 75.00 171 GLY A O 1
ATOM 1300 N N . PRO A 1 172 ? 27.110 -4.687 34.628 1.00 65.81 172 PRO A N 1
ATOM 1301 C CA . PRO A 1 172 ? 27.620 -6.052 34.600 1.00 65.81 172 PRO A CA 1
ATOM 1302 C C . PRO A 1 172 ? 29.138 -6.060 34.812 1.00 65.81 172 PRO A C 1
ATOM 1304 O O . PRO A 1 172 ? 29.883 -5.407 34.084 1.00 65.81 172 PRO A O 1
ATOM 1307 N N . GLN A 1 173 ? 29.595 -6.791 35.833 1.00 60.44 173 GLN A N 1
ATOM 1308 C CA . GLN A 1 173 ? 31.016 -7.041 36.046 1.00 60.44 173 GLN A CA 1
ATOM 1309 C C . GLN A 1 173 ? 31.511 -8.004 34.967 1.00 60.44 173 GLN A C 1
ATOM 1311 O O . GLN A 1 173 ? 31.112 -9.165 34.922 1.00 60.44 173 GLN A O 1
ATOM 1316 N N . SER A 1 174 ? 32.379 -7.507 34.094 1.00 60.69 174 SER A N 1
ATOM 1317 C CA . SER A 1 174 ? 33.159 -8.318 33.167 1.00 60.69 174 SER A CA 1
ATOM 1318 C C . SER A 1 174 ? 34.119 -9.207 33.956 1.00 60.69 174 SER A C 1
ATOM 1320 O O . SER A 1 174 ? 35.014 -8.711 34.643 1.00 60.69 174 SER A O 1
ATOM 1322 N N . VAL A 1 175 ? 33.911 -10.519 33.863 1.00 62.16 175 VAL A N 1
ATOM 1323 C CA . VAL A 1 175 ? 34.818 -11.543 34.386 1.00 62.16 175 VAL A CA 1
ATOM 1324 C C . VAL A 1 175 ? 36.047 -11.602 33.465 1.00 62.16 175 VAL A C 1
ATOM 1326 O O . VAL A 1 175 ? 35.865 -11.705 32.251 1.00 62.16 175 VAL A O 1
ATOM 1329 N N . PRO A 1 176 ? 37.286 -11.526 33.984 1.00 55.03 176 PRO A N 1
ATOM 1330 C CA . PRO A 1 176 ? 38.480 -11.718 33.172 1.00 55.03 176 PRO A CA 1
ATOM 1331 C C . PRO A 1 176 ? 38.616 -13.202 32.821 1.00 55.03 176 PRO A C 1
ATOM 1333 O O . PRO A 1 176 ? 38.799 -14.039 33.704 1.00 55.03 176 PRO A O 1
ATOM 1336 N N . SER A 1 177 ? 38.527 -13.528 31.534 1.00 52.44 177 SER A N 1
ATOM 1337 C CA . SER A 1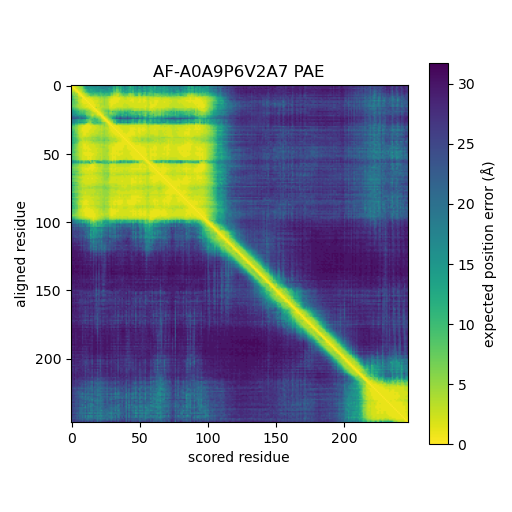 177 ? 38.865 -14.855 31.024 1.00 52.44 177 SER A CA 1
ATOM 1338 C C . SER A 1 177 ? 40.381 -15.012 31.037 1.00 52.44 177 SER A C 1
ATOM 1340 O O . SER A 1 177 ? 41.093 -14.327 30.305 1.00 52.44 177 SER A O 1
ATOM 1342 N N . GLN A 1 178 ? 40.867 -15.891 31.905 1.00 48.44 178 GLN A N 1
ATOM 1343 C CA . GLN A 1 178 ? 42.267 -16.270 31.989 1.00 48.44 178 GLN A CA 1
ATOM 1344 C C . GLN A 1 178 ? 42.624 -17.137 30.773 1.00 48.44 178 GLN A C 1
ATOM 1346 O O . GLN A 1 178 ? 42.017 -18.183 30.544 1.00 48.44 178 GLN A O 1
ATOM 1351 N N . GLU A 1 179 ? 43.596 -16.680 29.985 1.00 53.34 179 GLU A N 1
ATOM 1352 C CA . GLU A 1 179 ? 44.280 -17.488 28.978 1.00 53.34 179 GLU A CA 1
ATOM 1353 C C . GLU A 1 179 ? 44.846 -18.758 29.623 1.00 53.34 179 GLU A C 1
ATOM 1355 O O . GLU A 1 179 ? 45.504 -18.715 30.664 1.00 53.34 179 GLU A O 1
ATOM 1360 N N . THR A 1 180 ? 44.647 -19.904 28.980 1.00 49.50 180 THR A N 1
ATOM 1361 C CA . THR A 1 180 ? 45.527 -21.059 29.162 1.00 49.50 180 THR A CA 1
ATOM 1362 C C . THR A 1 180 ? 45.761 -21.695 27.802 1.00 49.50 180 THR A C 1
ATOM 1364 O O . THR A 1 180 ? 44.895 -22.349 27.227 1.00 49.50 180 THR A O 1
ATOM 1367 N N . LEU A 1 181 ? 46.963 -21.449 27.288 1.00 56.47 181 LEU A N 1
ATOM 1368 C CA . LEU A 1 181 ? 47.600 -22.227 26.240 1.00 56.47 181 LEU A CA 1
ATOM 1369 C C . LEU A 1 181 ? 47.988 -23.593 26.815 1.00 56.47 181 LEU A C 1
ATOM 1371 O O . LEU A 1 181 ? 48.746 -23.643 27.780 1.00 56.47 181 LEU A O 1
ATOM 1375 N N . ALA A 1 182 ? 47.549 -24.680 26.184 1.00 49.78 182 ALA A N 1
ATOM 1376 C CA . ALA A 1 182 ? 48.333 -25.910 26.088 1.00 49.78 182 ALA A CA 1
ATOM 1377 C C . ALA A 1 182 ? 47.807 -26.793 24.948 1.00 49.78 182 ALA A C 1
ATOM 1379 O O . ALA A 1 182 ? 46.623 -27.109 24.870 1.00 49.78 182 ALA A O 1
ATOM 1380 N N . ALA A 1 183 ? 48.728 -27.151 24.058 1.00 50.88 183 ALA A N 1
ATOM 1381 C CA . ALA A 1 183 ? 48.591 -28.168 23.026 1.00 50.88 183 ALA A CA 1
ATOM 1382 C C . ALA A 1 183 ? 48.699 -29.594 23.617 1.00 50.88 183 ALA A C 1
ATOM 1384 O O . ALA A 1 183 ? 48.962 -29.730 24.810 1.00 50.88 183 ALA A O 1
ATOM 1385 N N . VAL A 1 184 ? 48.652 -30.605 22.725 1.00 48.03 184 VAL A N 1
ATOM 1386 C CA . VAL A 1 184 ? 48.912 -32.059 22.926 1.00 48.03 184 VAL A CA 1
ATOM 1387 C C . VAL A 1 184 ? 47.646 -32.843 23.322 1.00 48.03 184 VAL A C 1
ATOM 1389 O O . VAL A 1 184 ? 46.936 -32.434 24.225 1.00 48.03 184 VAL A O 1
ATOM 1392 N N . GLU A 1 185 ? 47.252 -33.992 22.768 1.00 41.28 185 GLU A N 1
ATOM 1393 C CA . GLU A 1 185 ? 47.559 -34.822 21.590 1.00 41.28 185 GLU A CA 1
ATOM 1394 C C . GLU A 1 185 ? 46.476 -35.937 21.582 1.00 41.28 185 GLU A C 1
ATOM 1396 O O . GLU A 1 185 ? 45.787 -36.151 22.579 1.00 41.28 185 GLU A O 1
ATOM 1401 N N . ARG A 1 186 ? 46.287 -36.617 20.444 1.00 47.94 186 ARG A N 1
ATOM 1402 C CA . ARG A 1 186 ? 45.377 -37.763 20.216 1.00 47.94 186 ARG A CA 1
ATOM 1403 C C . ARG A 1 186 ? 45.357 -38.793 21.359 1.00 47.94 186 ARG A C 1
ATOM 1405 O O . ARG A 1 186 ? 46.423 -39.142 21.846 1.00 47.94 186 ARG A O 1
ATOM 1412 N N . THR A 1 187 ? 44.200 -39.431 21.606 1.00 37.47 187 THR A N 1
ATOM 1413 C CA . THR A 1 187 ? 43.973 -40.899 21.478 1.00 37.47 187 THR A CA 1
ATOM 1414 C C . THR A 1 187 ? 42.470 -41.230 21.624 1.00 37.47 187 THR A C 1
ATOM 1416 O O . THR A 1 187 ? 41.754 -40.600 22.395 1.00 37.47 187 THR A O 1
ATOM 1419 N N . GLU A 1 188 ? 42.016 -4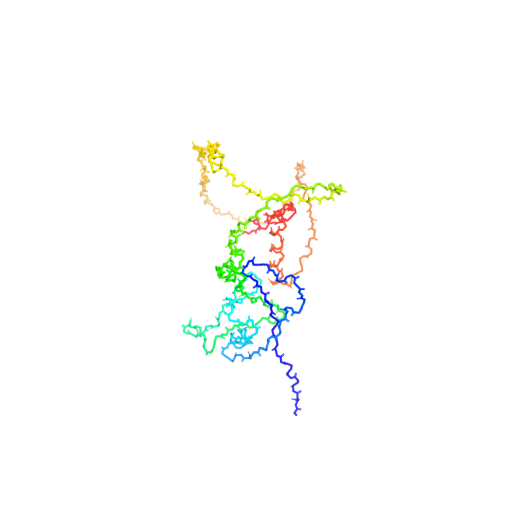2.189 20.815 1.00 50.16 188 GLU A N 1
ATOM 1420 C CA . GLU A 1 188 ? 40.679 -42.807 20.703 1.00 50.16 188 GLU A CA 1
ATOM 1421 C C . GLU A 1 188 ? 40.252 -43.669 21.933 1.00 50.16 188 GLU A C 1
ATOM 1423 O O . GLU A 1 188 ? 41.027 -43.796 22.881 1.00 50.16 188 GLU A O 1
ATOM 1428 N N . PRO A 1 189 ? 39.023 -44.243 21.968 1.00 54.47 189 PRO A N 1
ATOM 1429 C CA . PRO A 1 189 ? 38.209 -44.383 23.177 1.00 54.47 189 PRO A CA 1
ATOM 1430 C C . PRO A 1 189 ? 38.223 -45.796 23.779 1.00 54.47 189 PRO A C 1
ATOM 1432 O O . PRO A 1 189 ? 38.539 -46.752 23.081 1.00 54.47 189 PRO A O 1
ATOM 1435 N N . GLN A 1 190 ? 37.747 -45.939 25.025 1.00 43.25 190 GLN A N 1
ATOM 1436 C CA . GLN A 1 190 ? 37.027 -47.128 25.523 1.00 43.25 190 GLN A CA 1
ATOM 1437 C C . GLN A 1 190 ? 36.138 -46.771 26.738 1.00 43.25 190 GLN A C 1
ATOM 1439 O O . GLN A 1 190 ? 36.450 -45.823 27.464 1.00 43.25 190 GLN A O 1
ATOM 1444 N N . PRO A 1 191 ? 35.017 -47.491 26.954 1.00 52.12 191 PRO A N 1
ATOM 1445 C CA . PRO A 1 191 ? 33.958 -47.101 27.876 1.00 52.12 191 PRO A CA 1
ATOM 1446 C C . PRO A 1 191 ? 34.107 -47.795 29.234 1.00 52.12 191 PRO A C 1
ATOM 1448 O O . PRO A 1 191 ? 34.238 -49.015 29.308 1.00 52.12 191 PRO A O 1
ATOM 1451 N N . VAL A 1 192 ? 33.985 -47.037 30.323 1.00 45.22 192 VAL A N 1
ATOM 1452 C CA . VAL A 1 192 ? 33.717 -47.610 31.646 1.00 45.22 192 VAL A CA 1
ATOM 1453 C C . VAL A 1 192 ? 32.509 -46.937 32.275 1.00 45.22 192 VAL A C 1
ATOM 1455 O O . VAL A 1 192 ? 32.426 -45.723 32.432 1.00 45.22 192 VAL A O 1
ATOM 1458 N N . SER A 1 193 ? 31.548 -47.801 32.573 1.00 49.47 193 SER A N 1
ATOM 1459 C CA . SER A 1 193 ? 30.304 -47.550 33.274 1.00 49.47 193 SER A CA 1
ATOM 1460 C C . SER A 1 193 ? 30.585 -47.172 34.729 1.00 49.47 193 SER A C 1
ATOM 1462 O O . SER A 1 193 ? 31.279 -47.914 35.425 1.00 49.47 193 SER A O 1
ATOM 1464 N N . SER A 1 194 ? 30.005 -46.079 35.221 1.00 41.75 194 SER A N 1
ATOM 1465 C CA . SER A 1 194 ? 29.708 -45.960 36.648 1.00 41.75 194 SER A CA 1
ATOM 1466 C C . SER A 1 194 ? 28.482 -45.086 36.898 1.00 41.75 194 SER A C 1
ATOM 1468 O O . SER A 1 194 ? 28.307 -43.980 36.392 1.00 41.75 194 SER A O 1
ATOM 1470 N N . LEU A 1 195 ? 27.590 -45.702 37.660 1.00 54.38 195 LEU A N 1
ATOM 1471 C CA . LEU A 1 195 ? 26.272 -45.275 38.068 1.00 54.38 195 LEU A CA 1
ATOM 1472 C C . LEU A 1 195 ? 26.413 -44.321 39.264 1.00 54.38 195 LEU A C 1
ATOM 1474 O O . LEU A 1 195 ? 26.891 -44.733 40.318 1.00 54.38 195 LEU A O 1
ATOM 1478 N N . ALA A 1 196 ? 25.965 -43.076 39.127 1.00 43.31 196 ALA A N 1
ATOM 1479 C CA . ALA A 1 196 ? 25.657 -42.213 40.263 1.00 43.31 196 ALA A CA 1
ATOM 1480 C C . ALA A 1 196 ? 24.510 -41.271 39.878 1.00 43.31 196 ALA A C 1
ATOM 1482 O O . ALA A 1 196 ? 24.690 -40.280 39.176 1.00 43.31 196 ALA A O 1
ATOM 1483 N N . GLN A 1 197 ? 23.305 -41.641 40.311 1.00 52.06 197 GLN A N 1
ATOM 1484 C CA . GLN A 1 197 ? 22.118 -40.798 40.286 1.00 52.06 197 GLN A CA 1
ATOM 1485 C C . GLN A 1 197 ? 22.243 -39.704 41.348 1.00 52.06 197 GLN A C 1
ATOM 1487 O O . GLN A 1 197 ? 22.207 -39.986 42.544 1.00 52.06 197 GLN A O 1
ATOM 1492 N N . THR A 1 198 ? 22.270 -38.455 40.905 1.00 44.28 198 THR A N 1
ATOM 1493 C CA . THR A 1 198 ? 21.797 -37.308 41.685 1.00 44.28 198 THR A CA 1
ATOM 1494 C C . THR A 1 198 ? 20.884 -36.475 40.791 1.00 44.28 198 THR A C 1
ATOM 1496 O O . THR A 1 198 ? 21.183 -36.219 39.627 1.00 44.28 198 THR A O 1
ATOM 1499 N N . GLY A 1 199 ? 19.694 -36.182 41.317 1.00 51.31 199 GLY A N 1
ATOM 1500 C CA . GLY A 1 199 ? 18.519 -35.762 40.559 1.00 51.31 199 GLY A CA 1
ATOM 1501 C C . GLY A 1 199 ? 18.706 -34.476 39.757 1.00 51.31 199 GLY A C 1
ATOM 1502 O O . GLY A 1 199 ? 19.050 -33.431 40.304 1.00 51.31 199 GLY A O 1
ATOM 1503 N N . ALA A 1 200 ? 18.392 -34.569 38.466 1.00 44.94 200 ALA A N 1
ATOM 1504 C CA . ALA A 1 200 ? 18.205 -33.446 37.560 1.00 44.94 200 ALA A CA 1
ATOM 1505 C C . ALA A 1 200 ? 16.696 -33.162 37.363 1.00 44.94 200 ALA A C 1
ATOM 1507 O O . ALA A 1 200 ? 15.878 -34.083 37.473 1.00 44.94 200 ALA A O 1
ATOM 1508 N N . PRO A 1 201 ? 16.307 -31.905 37.083 1.00 46.72 201 PRO A N 1
ATOM 1509 C CA . PRO A 1 201 ? 14.922 -31.522 36.824 1.00 46.72 201 PRO A CA 1
ATOM 1510 C C . PRO A 1 201 ? 14.398 -32.183 35.542 1.00 46.72 201 PRO A C 1
ATOM 1512 O O . PRO A 1 201 ? 15.115 -32.287 34.551 1.00 46.72 201 PRO A O 1
ATOM 1515 N N . GLN A 1 202 ? 13.139 -32.630 35.570 1.00 42.62 202 GLN A N 1
ATOM 1516 C CA . GLN A 1 202 ? 12.473 -33.284 34.442 1.00 42.62 202 GLN A CA 1
ATOM 1517 C C . GLN A 1 202 ? 12.473 -32.392 33.193 1.00 42.62 202 GLN A C 1
ATOM 1519 O O . GLN A 1 202 ? 11.679 -31.456 33.077 1.00 42.62 202 GLN A O 1
ATOM 1524 N N . GLU A 1 203 ? 13.324 -32.729 32.227 1.00 36.44 203 GLU A N 1
ATOM 1525 C CA . GLU A 1 203 ? 13.184 -32.278 30.849 1.00 36.44 203 GLU A CA 1
ATOM 1526 C C . GLU A 1 203 ? 11.984 -32.991 30.218 1.00 36.44 203 GLU A C 1
ATOM 1528 O O . GLU A 1 203 ? 12.049 -34.157 29.828 1.00 36.44 203 GLU A O 1
ATOM 1533 N N . TYR A 1 204 ? 10.861 -32.283 30.110 1.00 41.16 204 TYR A N 1
ATOM 1534 C CA . TYR A 1 204 ? 9.773 -32.700 29.235 1.00 41.16 204 TYR A CA 1
ATOM 1535 C C . TYR A 1 204 ? 10.220 -32.502 27.786 1.00 41.16 204 TYR A C 1
ATOM 1537 O O . TYR A 1 204 ? 10.177 -31.399 27.239 1.00 41.16 204 TYR A O 1
ATOM 1545 N N . THR A 1 205 ? 10.656 -33.590 27.157 1.00 39.47 205 THR A N 1
ATOM 1546 C CA . THR A 1 205 ? 10.919 -33.663 25.721 1.00 39.47 205 THR A CA 1
ATOM 1547 C C . THR A 1 205 ? 9.580 -33.643 24.984 1.00 39.47 205 THR A C 1
ATOM 1549 O O . THR A 1 205 ? 8.978 -34.672 24.694 1.00 39.47 205 THR A O 1
ATOM 1552 N N . ALA A 1 206 ? 9.075 -32.445 24.690 1.00 42.00 206 ALA A N 1
ATOM 1553 C CA . ALA A 1 206 ? 8.018 -32.282 23.702 1.00 42.00 206 ALA A CA 1
ATOM 1554 C C . ALA A 1 206 ? 8.637 -32.506 22.316 1.00 42.00 206 ALA A C 1
ATOM 1556 O O . ALA A 1 206 ? 9.348 -31.649 21.790 1.00 42.00 206 ALA A O 1
ATOM 1557 N N . THR A 1 207 ? 8.397 -33.680 21.735 1.00 35.75 207 THR A N 1
ATOM 1558 C CA . THR A 1 207 ? 8.794 -34.017 20.366 1.00 35.75 207 THR A CA 1
ATOM 1559 C C . THR A 1 207 ? 8.003 -33.147 19.386 1.00 35.75 207 THR A C 1
ATOM 1561 O O . THR A 1 207 ? 6.949 -33.535 18.889 1.00 35.75 207 THR A O 1
ATOM 1564 N N . MET A 1 208 ? 8.480 -31.931 19.116 1.00 40.88 208 MET A N 1
ATOM 1565 C CA . MET A 1 208 ? 8.002 -31.151 17.979 1.00 40.88 208 MET A CA 1
ATOM 1566 C C . MET A 1 208 ? 8.692 -31.670 16.722 1.00 40.88 208 MET A C 1
ATOM 1568 O O . MET A 1 208 ? 9.896 -31.511 16.538 1.00 40.88 208 MET A O 1
ATOM 1572 N N . VAL A 1 209 ? 7.907 -32.326 15.871 1.00 39.53 209 VAL A N 1
ATOM 1573 C CA . VAL A 1 209 ? 8.290 -32.767 14.529 1.00 39.53 209 VAL A CA 1
ATOM 1574 C C . VAL A 1 209 ? 8.672 -31.532 13.709 1.00 39.53 209 VAL A C 1
ATOM 1576 O O . VAL A 1 209 ? 7.812 -30.789 13.235 1.00 39.53 209 VAL A O 1
ATOM 1579 N N . VAL A 1 210 ? 9.974 -31.277 13.575 1.00 43.53 210 VAL A N 1
ATOM 1580 C CA . VAL A 1 210 ? 10.503 -30.196 12.739 1.00 43.53 210 VAL A CA 1
ATOM 1581 C C . VAL A 1 210 ? 10.451 -30.657 11.284 1.00 43.53 210 VAL A C 1
ATOM 1583 O O . VAL A 1 210 ? 11.287 -31.424 10.814 1.00 43.53 210 VAL A O 1
ATOM 1586 N N . SER A 1 211 ? 9.422 -30.205 10.570 1.00 41.31 211 SER A N 1
ATOM 1587 C CA . SER A 1 211 ? 9.300 -30.384 9.125 1.00 41.31 211 SER A CA 1
ATOM 1588 C C . SER A 1 211 ? 10.156 -29.335 8.409 1.00 41.31 211 SER A C 1
ATOM 1590 O O . SER A 1 211 ? 9.784 -28.163 8.309 1.00 41.31 211 SER A O 1
ATOM 1592 N N . ASN A 1 212 ? 11.308 -29.763 7.896 1.00 43.62 212 ASN A N 1
ATOM 1593 C CA . ASN A 1 212 ? 12.280 -28.936 7.181 1.00 43.62 212 ASN A CA 1
ATOM 1594 C C . ASN A 1 212 ? 11.799 -28.618 5.758 1.00 43.62 212 ASN A C 1
ATOM 1596 O O . ASN A 1 212 ? 12.214 -29.285 4.822 1.00 43.62 212 ASN A O 1
ATOM 1600 N N . ASN A 1 213 ? 10.890 -27.651 5.589 1.00 44.81 213 ASN A N 1
ATOM 1601 C CA . ASN A 1 213 ? 10.616 -27.009 4.291 1.00 44.81 213 ASN A CA 1
ATOM 1602 C C . ASN A 1 213 ? 9.734 -25.754 4.453 1.00 44.81 213 ASN A C 1
ATOM 1604 O O . ASN A 1 213 ? 8.598 -25.724 3.986 1.00 44.81 213 ASN A O 1
ATOM 1608 N N . SER A 1 214 ? 10.208 -24.707 5.149 1.00 43.06 214 SER A N 1
ATOM 1609 C CA . SER A 1 214 ? 9.614 -23.361 5.024 1.00 43.06 214 SER A CA 1
ATOM 1610 C C . SER A 1 214 ? 10.415 -22.265 5.747 1.00 43.06 214 SER A C 1
ATOM 1612 O O . SER A 1 214 ? 10.193 -21.979 6.923 1.00 43.06 214 SER A O 1
ATOM 1614 N N . THR A 1 215 ? 11.300 -21.571 5.038 1.00 51.75 215 THR A N 1
ATOM 1615 C CA . THR A 1 215 ? 11.973 -20.362 5.553 1.00 51.75 215 THR A CA 1
ATOM 1616 C C . THR A 1 215 ? 11.010 -19.182 5.750 1.00 51.75 215 THR A C 1
ATOM 1618 O O . THR A 1 215 ? 11.258 -18.331 6.600 1.00 51.75 215 THR A O 1
ATOM 1621 N N . ASN A 1 216 ? 9.851 -19.168 5.076 1.00 50.31 216 ASN A N 1
ATOM 1622 C CA . ASN A 1 216 ? 8.863 -18.088 5.211 1.00 50.31 216 ASN A CA 1
ATOM 1623 C C . ASN A 1 216 ? 7.835 -18.294 6.343 1.00 50.31 216 ASN A C 1
ATOM 1625 O O . ASN A 1 216 ? 7.301 -17.311 6.853 1.00 50.31 216 ASN A O 1
ATOM 1629 N N . LYS A 1 217 ? 7.579 -19.532 6.801 1.00 53.53 217 LYS A N 1
ATOM 1630 C CA . LYS A 1 217 ? 6.662 -19.787 7.938 1.00 53.53 217 LYS A CA 1
ATOM 1631 C C . LYS A 1 217 ? 7.300 -19.533 9.309 1.00 53.53 217 LYS A C 1
ATOM 1633 O O . LYS A 1 217 ? 6.582 -19.237 10.261 1.00 53.53 217 LYS A O 1
ATOM 1638 N N . SER A 1 218 ? 8.630 -19.595 9.406 1.00 64.06 218 SER A N 1
ATOM 1639 C CA . SER A 1 218 ? 9.361 -19.399 10.669 1.00 64.06 218 SER A CA 1
ATOM 1640 C C . SER A 1 218 ? 9.151 -17.995 11.265 1.00 64.06 218 SER A C 1
ATOM 1642 O O . SER A 1 218 ? 8.869 -17.846 12.453 1.00 64.06 218 SER A O 1
ATOM 1644 N N . SER A 1 219 ? 9.158 -16.961 10.415 1.00 67.50 219 SER A N 1
ATOM 1645 C CA . SER A 1 219 ? 8.932 -15.563 10.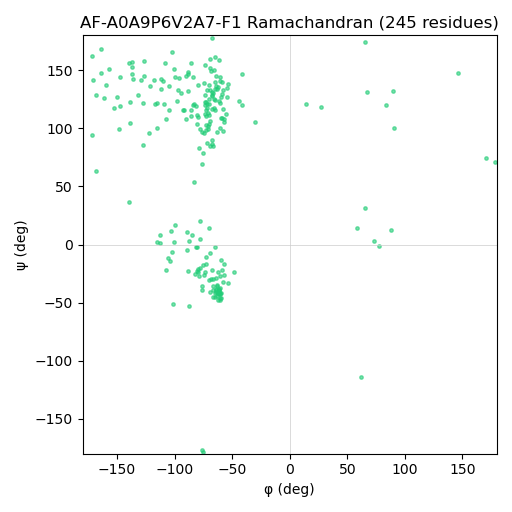817 1.00 67.50 219 SER A CA 1
ATOM 1646 C C . SER A 1 219 ? 7.557 -15.335 11.463 1.00 67.50 219 SER A C 1
ATOM 1648 O O . SER A 1 219 ? 7.440 -14.636 12.473 1.00 67.50 219 SER A O 1
ATOM 1650 N N . TYR A 1 220 ? 6.502 -15.941 10.911 1.00 73.88 220 TYR A N 1
ATOM 1651 C CA . TYR A 1 220 ? 5.145 -15.758 11.427 1.00 73.88 220 TYR A CA 1
ATOM 1652 C C . TYR A 1 220 ? 4.970 -16.416 12.802 1.00 73.88 220 TYR A C 1
ATOM 1654 O O . TYR A 1 220 ? 4.400 -15.816 13.715 1.00 73.88 220 TYR A O 1
ATOM 1662 N N . LEU A 1 221 ? 5.533 -17.616 12.973 1.00 83.50 221 LEU A N 1
ATOM 1663 C CA . LEU A 1 221 ? 5.499 -18.343 14.242 1.00 83.50 221 LEU A CA 1
ATOM 1664 C C . LEU A 1 221 ? 6.264 -17.605 15.346 1.00 83.50 221 LEU A C 1
ATOM 1666 O O . LEU A 1 221 ? 5.774 -17.531 16.472 1.00 83.50 221 LEU A O 1
ATOM 1670 N N . PHE A 1 222 ? 7.408 -16.992 15.028 1.00 88.50 222 PHE A N 1
ATOM 1671 C CA . PHE A 1 222 ? 8.165 -16.206 16.004 1.00 88.50 222 PHE A CA 1
ATOM 1672 C C . PHE A 1 222 ? 7.404 -14.958 16.476 1.00 88.50 222 PHE A C 1
ATOM 1674 O O . PHE A 1 222 ? 7.305 -14.709 17.677 1.00 88.50 222 PHE A O 1
ATOM 1681 N N . ASN A 1 223 ? 6.796 -14.206 15.553 1.00 87.69 223 ASN A N 1
ATOM 1682 C CA . ASN A 1 223 ? 6.007 -13.025 15.915 1.00 87.69 223 ASN A CA 1
ATOM 1683 C C . ASN A 1 223 ? 4.799 -13.391 16.791 1.00 87.69 223 ASN A C 1
ATOM 1685 O O . ASN A 1 223 ? 4.531 -12.725 17.792 1.00 87.69 223 ASN A O 1
ATOM 1689 N N . GLN A 1 224 ? 4.104 -14.485 16.467 1.00 90.88 224 GLN A N 1
ATOM 1690 C CA . GLN A 1 224 ? 2.989 -14.976 17.279 1.00 90.88 224 GLN A CA 1
ATOM 1691 C C . GLN A 1 224 ? 3.452 -15.417 18.678 1.00 90.88 224 GLN A C 1
ATOM 1693 O O . GLN A 1 224 ? 2.764 -15.161 19.668 1.00 90.88 224 GLN A O 1
ATOM 1698 N N . MET A 1 225 ? 4.630 -16.037 18.772 1.00 94.81 225 MET A N 1
ATOM 1699 C CA . MET A 1 225 ? 5.241 -16.442 20.038 1.00 94.81 225 MET A CA 1
ATOM 1700 C C . MET A 1 225 ? 5.596 -15.232 20.915 1.00 94.81 225 MET A C 1
ATOM 1702 O O . MET A 1 225 ? 5.289 -15.247 22.104 1.00 94.81 225 MET A O 1
ATOM 1706 N N . ILE A 1 226 ? 6.139 -14.149 20.342 1.00 93.69 226 ILE A N 1
ATOM 1707 C CA . ILE A 1 226 ? 6.400 -12.897 21.079 1.00 93.69 226 ILE A CA 1
ATOM 1708 C C . ILE A 1 226 ? 5.105 -12.300 21.635 1.00 93.69 226 ILE A C 1
ATOM 1710 O O . ILE A 1 226 ? 5.067 -11.899 22.799 1.00 93.69 226 ILE A O 1
ATOM 1714 N N . VAL A 1 227 ? 4.042 -12.240 20.826 1.00 92.38 227 VAL A N 1
ATOM 1715 C CA . VAL A 1 227 ? 2.749 -11.696 21.270 1.00 92.38 227 VAL A CA 1
ATOM 1716 C C . VAL A 1 227 ? 2.202 -12.512 22.444 1.00 92.38 227 VAL A C 1
ATOM 1718 O O . VAL A 1 227 ? 1.871 -11.932 23.475 1.00 92.38 227 VAL A O 1
ATOM 1721 N N . LYS A 1 228 ? 2.200 -13.849 22.346 1.00 93.56 228 LYS A N 1
ATOM 1722 C CA . LYS A 1 228 ? 1.762 -14.734 23.441 1.00 93.56 228 LYS A CA 1
ATOM 1723 C C . LYS A 1 228 ? 2.609 -14.574 24.704 1.00 93.56 228 LYS A C 1
ATOM 1725 O O . LYS A 1 228 ? 2.062 -14.488 25.801 1.00 93.56 228 LYS A O 1
ATOM 1730 N N . ALA A 1 229 ? 3.928 -14.476 24.557 1.00 96.12 229 ALA A N 1
ATOM 1731 C CA . ALA A 1 229 ? 4.832 -14.279 25.684 1.00 96.12 229 ALA A CA 1
ATOM 1732 C C . ALA A 1 229 ? 4.554 -12.960 26.428 1.00 96.12 229 ALA A C 1
ATOM 1734 O O . ALA A 1 229 ? 4.563 -12.939 27.660 1.00 96.12 229 ALA A O 1
ATOM 1735 N N . ARG A 1 230 ? 4.247 -11.877 25.696 1.00 92.50 230 ARG A N 1
ATOM 1736 C CA . ARG A 1 230 ? 3.843 -10.579 26.275 1.00 92.50 230 ARG A CA 1
ATOM 1737 C C . ARG A 1 230 ? 2.492 -10.637 26.984 1.00 92.50 230 ARG A C 1
ATOM 1739 O O . ARG A 1 230 ? 2.295 -9.915 27.952 1.00 92.50 230 ARG A O 1
ATOM 1746 N N . SER A 1 231 ? 1.593 -11.513 26.544 1.00 91.56 231 SER A N 1
ATOM 1747 C CA . SER A 1 231 ? 0.315 -11.778 27.215 1.00 91.56 231 SER A CA 1
ATOM 1748 C C . SER A 1 231 ? 0.437 -12.683 28.451 1.00 91.56 231 SER A C 1
ATOM 1750 O O . SER A 1 231 ? -0.581 -13.042 29.033 1.00 91.56 231 SER A O 1
ATOM 1752 N N . GLY A 1 232 ? 1.654 -13.063 28.861 1.00 93.06 232 GLY A N 1
ATOM 1753 C CA . GLY A 1 232 ? 1.890 -13.889 30.049 1.00 93.06 232 GLY A CA 1
ATOM 1754 C C . GLY A 1 232 ? 1.848 -15.400 29.801 1.00 93.06 232 GLY A C 1
ATOM 1755 O O . GLY A 1 232 ? 1.819 -16.173 30.758 1.00 93.06 232 GLY A O 1
ATOM 1756 N N . ASP A 1 233 ? 1.859 -15.853 28.543 1.00 97.06 233 ASP A N 1
ATOM 1757 C CA . ASP A 1 233 ? 1.960 -17.280 28.231 1.00 97.06 233 ASP A CA 1
ATOM 1758 C C . ASP A 1 233 ? 3.359 -17.811 28.595 1.00 97.06 233 ASP A C 1
ATOM 1760 O O . ASP A 1 233 ? 4.354 -17.564 27.904 1.00 97.06 233 ASP A O 1
ATOM 1764 N N . LYS A 1 234 ? 3.419 -18.575 29.690 1.00 96.38 234 LYS A N 1
ATOM 1765 C CA . LYS A 1 234 ? 4.645 -19.186 30.224 1.00 96.38 234 LYS A CA 1
ATOM 1766 C C . LYS A 1 234 ? 5.367 -20.102 29.228 1.00 96.38 234 LYS A C 1
ATOM 1768 O O . LYS A 1 234 ? 6.594 -20.176 29.254 1.00 96.38 234 LYS A O 1
ATOM 1773 N N . TYR A 1 235 ? 4.643 -20.780 28.333 1.00 95.56 235 TYR A N 1
ATOM 1774 C CA . TYR A 1 235 ? 5.248 -21.688 27.351 1.00 95.56 235 TYR A CA 1
ATOM 1775 C C . TYR A 1 235 ? 5.902 -20.913 26.212 1.00 95.56 235 TYR A C 1
ATOM 1777 O O . TYR A 1 235 ? 6.996 -21.266 25.763 1.00 95.56 235 TYR A O 1
ATOM 1785 N N . ALA A 1 236 ? 5.264 -19.826 25.775 1.00 95.81 236 ALA A N 1
ATOM 1786 C CA . ALA A 1 236 ? 5.844 -18.926 24.787 1.00 95.81 236 ALA A CA 1
ATOM 1787 C C . ALA A 1 236 ? 7.111 -18.242 25.331 1.00 95.81 236 ALA A C 1
ATOM 1789 O O . ALA A 1 236 ? 8.117 -18.173 24.628 1.00 95.81 236 ALA A O 1
ATOM 1790 N N . GLN A 1 237 ? 7.100 -17.814 26.598 1.00 96.12 237 GLN A N 1
ATOM 1791 C CA . GLN A 1 237 ? 8.277 -17.239 27.264 1.00 96.12 237 GLN A CA 1
ATOM 1792 C C . GLN A 1 237 ? 9.439 -18.239 27.358 1.00 96.12 237 GLN A C 1
ATOM 1794 O O . GLN A 1 237 ? 10.562 -17.909 26.977 1.00 96.12 237 GLN A O 1
ATOM 1799 N N . ALA A 1 238 ? 9.166 -19.472 27.799 1.00 96.19 238 ALA A N 1
ATOM 1800 C CA . ALA A 1 238 ? 10.176 -20.528 27.875 1.00 96.19 238 ALA A CA 1
ATOM 1801 C C . ALA A 1 238 ? 10.760 -20.871 26.494 1.00 96.19 238 ALA A C 1
ATOM 1803 O O . ALA A 1 238 ? 11.969 -21.046 26.358 1.00 96.19 238 ALA A O 1
ATOM 1804 N N . SER A 1 239 ? 9.915 -20.909 25.460 1.00 95.69 239 SER A N 1
ATOM 1805 C CA . SER A 1 239 ? 10.350 -21.175 24.085 1.00 95.69 239 SER A CA 1
ATOM 1806 C C . SER A 1 239 ? 11.288 -20.081 23.568 1.00 95.69 239 SER A C 1
ATOM 1808 O O . SER A 1 239 ? 12.346 -20.399 23.031 1.00 95.69 239 SER A O 1
ATOM 1810 N N . ILE A 1 240 ? 10.966 -18.799 23.796 1.00 94.94 240 ILE A N 1
ATOM 1811 C CA . ILE A 1 240 ? 11.849 -17.676 23.434 1.00 94.94 240 ILE A CA 1
ATOM 1812 C C . ILE A 1 240 ? 13.193 -17.790 24.162 1.00 94.94 240 ILE A C 1
ATOM 1814 O O . ILE A 1 240 ? 14.236 -17.672 23.521 1.00 94.94 240 ILE A O 1
ATOM 1818 N N . ALA A 1 241 ? 13.187 -18.075 25.468 1.00 96.12 241 ALA A N 1
ATOM 1819 C CA . ALA A 1 241 ? 14.415 -18.242 26.247 1.00 96.12 241 ALA A CA 1
ATOM 1820 C C . ALA A 1 241 ? 15.302 -19.379 25.705 1.00 96.12 241 ALA A C 1
ATOM 1822 O O . ALA A 1 241 ? 16.512 -19.208 25.563 1.00 96.12 241 ALA A O 1
ATOM 1823 N N . GLN A 1 242 ? 14.708 -20.516 25.325 1.00 95.44 242 GLN A N 1
ATOM 1824 C CA . GLN A 1 242 ? 15.449 -21.626 24.717 1.00 95.44 242 GLN A CA 1
ATOM 1825 C C . GLN A 1 242 ? 16.078 -21.261 23.371 1.00 95.44 242 GLN A C 1
ATOM 1827 O O . GLN A 1 242 ? 17.170 -21.741 23.074 1.00 95.44 242 GLN A O 1
ATOM 1832 N N . MET A 1 243 ? 15.420 -20.432 22.556 1.00 92.88 243 MET A N 1
ATOM 1833 C CA . MET A 1 243 ? 16.004 -20.002 21.284 1.00 92.88 243 MET A CA 1
ATOM 1834 C C . MET A 1 243 ? 17.239 -19.122 21.485 1.00 92.88 243 MET A C 1
ATOM 1836 O O . MET A 1 243 ? 18.208 -19.290 20.755 1.00 92.88 243 MET A O 1
ATOM 1840 N N . TYR A 1 244 ? 17.231 -18.233 22.485 1.00 92.75 244 TYR A N 1
ATOM 1841 C CA . TYR A 1 244 ? 18.393 -17.396 22.807 1.00 92.75 244 TYR A CA 1
ATOM 1842 C C . TYR A 1 244 ? 19.557 -18.188 23.407 1.00 92.75 244 TYR A C 1
ATOM 1844 O O . TYR A 1 244 ? 20.702 -17.833 23.174 1.00 92.75 244 TYR A O 1
ATOM 1852 N N . ASN A 1 245 ? 19.290 -19.279 24.129 1.00 92.25 245 ASN A N 1
ATOM 1853 C CA . ASN A 1 245 ? 20.354 -20.139 24.659 1.00 92.25 245 ASN A CA 1
ATOM 1854 C C . ASN A 1 245 ? 21.054 -20.995 23.587 1.00 92.25 245 ASN A C 1
ATOM 1856 O O . ASN A 1 245 ? 22.105 -21.565 23.868 1.00 92.25 245 ASN A O 1
ATOM 1860 N N . LYS A 1 246 ? 20.458 -21.153 22.397 1.00 84.06 246 LYS A N 1
ATOM 1861 C CA . LYS A 1 246 ? 20.979 -22.011 21.317 1.00 84.06 246 LYS A CA 1
ATOM 1862 C C . LYS A 1 246 ? 21.676 -21.244 20.185 1.00 84.06 246 LYS A C 1
ATOM 1864 O O . LYS A 1 246 ? 22.178 -21.901 19.274 1.00 84.06 246 LYS A O 1
ATOM 1869 N N . GLY A 1 247 ? 21.643 -19.911 20.201 1.00 66.00 247 GLY A N 1
ATOM 1870 C CA . GLY A 1 247 ? 22.269 -19.040 19.197 1.00 66.00 247 GLY A CA 1
ATOM 1871 C C . GLY A 1 247 ? 23.559 -18.434 19.712 1.00 66.00 247 GLY A C 1
ATOM 1872 O O . GLY A 1 247 ? 24.499 -18.332 18.898 1.00 66.00 247 GLY A O 1
#

Solvent-accessible surface area (backbone atoms only — not comparable to full-atom values): 16968 Å² total; per-residue (Å²): 135,85,82,74,82,74,71,79,54,62,39,42,30,29,65,26,37,77,88,69,50,64,69,90,76,55,86,80,54,56,47,74,44,71,44,43,82,34,85,92,76,74,43,45,24,32,52,48,66,61,50,35,70,75,68,41,95,48,64,76,51,43,23,55,86,93,42,74,59,64,66,44,56,47,97,84,72,42,69,39,88,75,48,33,34,74,56,58,81,97,46,66,33,37,38,30,28,63,68,67,75,82,73,69,83,74,59,62,70,67,62,61,75,68,61,82,83,79,85,87,85,81,88,86,85,90,82,91,82,88,82,91,79,92,82,80,88,80,83,80,80,77,78,71,84,68,83,75,66,69,74,71,66,65,67,76,66,79,77,73,77,77,80,87,72,75,77,81,81,79,72,86,81,82,77,83,81,77,86,76,89,80,84,90,78,91,82,87,90,84,91,80,91,80,91,79,93,73,92,73,81,86,78,80,80,76,83,73,84,80,76,92,80,56,85,75,58,52,60,58,53,51,53,52,33,52,54,39,28,74,73,65,38,64,66,35,43,51,51,53,53,52,55,65,76,74,109